Protein AF-A0A2E2BWV3-F1 (afdb_monomer_lite)

Structure (mmCIF, N/CA/C/O backbone):
data_AF-A0A2E2BWV3-F1
#
_entry.id   AF-A0A2E2BWV3-F1
#
loop_
_atom_site.group_PDB
_atom_site.id
_atom_site.type_symbol
_atom_site.label_atom_id
_atom_site.label_alt_id
_atom_site.label_comp_id
_atom_site.label_asym_id
_atom_site.label_entity_id
_atom_site.label_seq_id
_atom_site.pdbx_PDB_ins_code
_atom_site.Cartn_x
_atom_site.Cartn_y
_atom_site.Cartn_z
_atom_site.occupancy
_atom_site.B_iso_or_equiv
_atom_site.auth_seq_id
_atom_site.auth_comp_id
_atom_site.auth_asym_id
_atom_site.auth_atom_id
_atom_site.pdbx_PDB_model_num
ATOM 1 N N . MET A 1 1 ? -13.871 9.091 3.536 1.00 96.94 1 MET A N 1
ATOM 2 C CA . MET A 1 1 ? -12.777 9.324 4.499 1.00 96.94 1 MET A CA 1
ATOM 3 C C . MET A 1 1 ? -11.470 9.064 3.788 1.00 96.94 1 MET A C 1
ATOM 5 O O . MET A 1 1 ? -11.255 7.957 3.310 1.00 96.94 1 MET A O 1
ATOM 9 N N . LEU A 1 2 ? -10.603 10.075 3.776 1.00 98.00 2 LEU A N 1
ATOM 10 C CA . LEU A 1 2 ? -9.283 9.997 3.163 1.00 98.00 2 LEU A CA 1
ATOM 11 C C . LEU A 1 2 ? -8.318 9.188 4.031 1.00 98.00 2 LEU A C 1
ATOM 13 O O . LEU A 1 2 ? -8.129 9.494 5.212 1.00 98.00 2 LEU A O 1
ATOM 17 N N . LEU A 1 3 ? -7.726 8.154 3.440 1.00 97.00 3 LEU A N 1
ATOM 18 C CA . LEU A 1 3 ? -6.781 7.247 4.084 1.00 97.00 3 LEU A CA 1
ATOM 19 C C . LEU A 1 3 ? -5.630 6.912 3.138 1.00 97.00 3 LEU A C 1
ATOM 21 O O . LEU A 1 3 ? -5.766 6.964 1.921 1.00 97.00 3 LEU A O 1
ATOM 25 N N . TYR A 1 4 ? -4.503 6.520 3.713 1.00 95.62 4 TYR A N 1
ATOM 26 C CA . TYR A 1 4 ? -3.316 6.107 2.988 1.00 95.62 4 TYR A CA 1
ATOM 27 C C . TYR A 1 4 ? -3.158 4.590 3.020 1.00 95.62 4 TYR A C 1
ATOM 29 O O . TYR A 1 4 ? -3.357 3.950 4.055 1.00 95.62 4 TYR A O 1
ATOM 37 N N . HIS A 1 5 ? -2.737 4.035 1.892 1.00 94.25 5 HIS A N 1
ATOM 38 C CA . HIS A 1 5 ? -2.226 2.681 1.761 1.00 94.25 5 HIS A CA 1
ATOM 39 C C . HIS A 1 5 ? -0.759 2.736 1.339 1.00 94.25 5 HIS A C 1
ATOM 41 O O . HIS A 1 5 ? -0.386 3.536 0.483 1.00 94.25 5 HIS A O 1
ATOM 47 N N . PHE A 1 6 ? 0.071 1.876 1.917 1.00 91.88 6 PHE A N 1
ATOM 48 C CA . PHE A 1 6 ? 1.484 1.774 1.574 1.00 91.88 6 PHE A CA 1
ATOM 49 C C . PHE A 1 6 ? 1.761 0.442 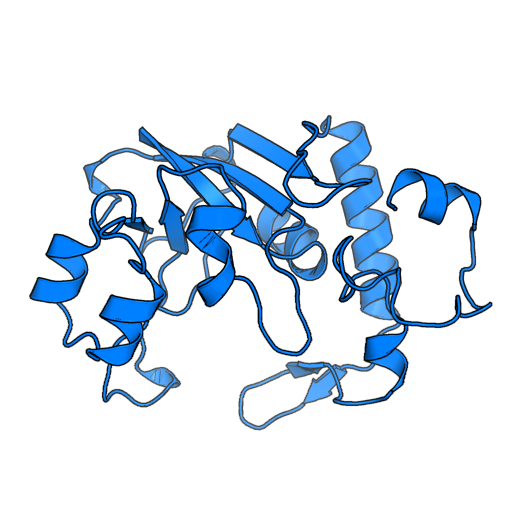0.893 1.00 91.88 6 PHE A C 1
ATOM 51 O O . PHE A 1 6 ? 1.317 -0.605 1.366 1.00 91.88 6 PHE A O 1
ATOM 58 N N . THR A 1 7 ? 2.502 0.488 -0.209 1.00 90.81 7 THR A N 1
ATOM 59 C CA . THR A 1 7 ? 2.810 -0.690 -1.018 1.00 90.81 7 THR A CA 1
ATOM 60 C C . THR A 1 7 ? 4.185 -0.576 -1.681 1.00 90.81 7 THR A C 1
ATOM 62 O O . THR A 1 7 ? 4.845 0.465 -1.639 1.00 90.81 7 THR A O 1
ATOM 65 N N . SER A 1 8 ? 4.653 -1.670 -2.277 1.00 88.75 8 SER A N 1
ATOM 66 C CA . SER A 1 8 ? 5.864 -1.676 -3.099 1.00 88.75 8 SER A CA 1
ATOM 67 C C . SER A 1 8 ? 5.530 -1.335 -4.554 1.00 88.75 8 SER A C 1
ATOM 69 O O . SER A 1 8 ? 4.406 -1.544 -5.019 1.00 88.75 8 SER A O 1
ATOM 71 N N . LEU A 1 9 ? 6.526 -0.851 -5.303 1.00 88.69 9 LEU A N 1
ATOM 72 C CA . LEU A 1 9 ? 6.371 -0.592 -6.741 1.00 88.69 9 LEU A CA 1
ATOM 73 C C . LEU A 1 9 ? 5.958 -1.846 -7.508 1.00 88.69 9 LEU A C 1
ATOM 75 O O . LEU A 1 9 ? 5.151 -1.764 -8.426 1.00 88.69 9 LEU A O 1
ATOM 79 N N . LEU A 1 10 ? 6.447 -3.005 -7.072 1.00 88.12 10 LEU A N 1
ATOM 80 C CA . LEU A 1 10 ? 6.135 -4.312 -7.635 1.00 88.12 10 LEU A CA 1
ATOM 81 C C . LEU A 1 10 ? 4.626 -4.566 -7.787 1.00 88.12 10 LEU A C 1
ATOM 83 O O . LEU A 1 10 ? 4.185 -5.124 -8.794 1.00 88.12 10 LEU A O 1
ATOM 87 N N . HIS A 1 11 ? 3.826 -4.155 -6.802 1.00 90.06 11 HIS A N 1
ATOM 88 C CA . HIS A 1 11 ? 2.381 -4.383 -6.804 1.00 90.06 11 HIS A CA 1
ATOM 89 C C . HIS A 1 11 ? 1.595 -3.297 -7.543 1.00 90.06 11 HIS A C 1
ATOM 91 O O . HIS A 1 11 ? 0.427 -3.518 -7.860 1.00 90.06 11 HIS A O 1
ATOM 97 N N . LEU A 1 12 ? 2.215 -2.154 -7.848 1.00 92.44 12 LEU A N 1
ATOM 98 C CA . LEU A 1 12 ? 1.524 -0.989 -8.393 1.00 92.44 12 LEU A CA 1
ATOM 99 C C . LEU A 1 12 ? 0.744 -1.288 -9.691 1.00 92.44 12 LEU A C 1
ATOM 101 O O . LEU A 1 12 ? -0.434 -0.944 -9.718 1.00 92.44 12 LEU A O 1
ATOM 105 N N . PRO A 1 13 ? 1.288 -1.982 -10.716 1.00 94.12 13 PRO A N 1
ATOM 106 C CA . PRO A 1 13 ? 0.522 -2.262 -11.937 1.00 94.12 13 PRO A CA 1
ATOM 107 C C . PRO A 1 13 ? -0.745 -3.087 -11.693 1.00 94.12 13 PRO A C 1
ATOM 109 O O . PRO A 1 13 ? -1.798 -2.814 -12.264 1.00 94.12 13 PRO A O 1
ATOM 112 N N . GLN A 1 14 ? -0.668 -4.085 -10.809 1.00 93.81 14 GLN A N 1
ATOM 113 C CA . GLN A 1 14 ? -1.831 -4.904 -10.472 1.00 93.81 14 GLN A CA 1
ATOM 114 C C . GLN A 1 14 ? -2.876 -4.082 -9.713 1.00 93.81 14 GLN A C 1
ATOM 116 O O . GLN A 1 14 ? -4.056 -4.151 -10.036 1.00 93.81 14 GLN A O 1
ATOM 121 N N . ILE A 1 15 ? -2.438 -3.267 -8.750 1.00 95.38 15 ILE A N 1
ATOM 122 C CA . ILE A 1 15 ? -3.324 -2.399 -7.966 1.00 95.38 15 ILE A CA 1
ATOM 123 C C . ILE A 1 15 ? -4.057 -1.406 -8.869 1.00 95.38 15 ILE A C 1
ATOM 125 O O . ILE A 1 15 ? -5.256 -1.212 -8.711 1.00 95.38 15 ILE A O 1
ATOM 129 N N . MET A 1 16 ? -3.371 -0.803 -9.839 1.00 96.19 16 MET A N 1
ATOM 130 C CA . MET A 1 16 ? -4.015 0.136 -10.760 1.00 96.19 16 MET A CA 1
ATOM 131 C C . MET A 1 16 ? -5.031 -0.543 -11.688 1.00 96.19 16 MET A C 1
ATOM 133 O O . MET A 1 16 ? -5.983 0.096 -12.127 1.00 96.19 16 MET A O 1
ATOM 137 N N . ARG A 1 17 ? -4.860 -1.839 -11.966 1.00 96.19 17 ARG A N 1
ATOM 138 C CA . ARG A 1 17 ? -5.765 -2.623 -12.816 1.00 96.19 17 ARG A CA 1
ATOM 139 C C . ARG A 1 17 ? -6.978 -3.167 -12.063 1.00 96.19 17 ARG A C 1
ATOM 141 O O . ARG A 1 17 ? -8.076 -3.179 -12.607 1.00 96.19 17 ARG A O 1
ATOM 148 N N . GLU A 1 18 ? -6.769 -3.650 -10.843 1.00 96.62 18 GLU A N 1
ATOM 149 C CA . GLU A 1 18 ? -7.743 -4.461 -10.095 1.00 96.62 18 GLU A CA 1
ATOM 150 C C . GLU A 1 18 ? -8.260 -3.774 -8.822 1.00 96.62 18 GLU A C 1
ATOM 152 O O . GLU A 1 18 ? -9.198 -4.263 -8.194 1.00 96.62 18 GLU A O 1
ATOM 157 N N . GLY A 1 19 ? -7.645 -2.665 -8.414 1.00 96.88 19 GLY A N 1
ATOM 158 C CA . GLY A 1 19 ? -7.829 -2.069 -7.098 1.00 96.88 19 GLY A CA 1
ATOM 159 C C . GLY A 1 19 ? -7.007 -2.765 -6.006 1.00 96.88 19 GLY A C 1
ATOM 160 O O . GLY A 1 19 ? -6.199 -3.668 -6.240 1.00 96.88 19 GLY A O 1
ATOM 161 N N . LEU A 1 20 ? -7.209 -2.335 -4.763 1.00 95.62 20 LEU A N 1
ATOM 162 C CA . LEU A 1 20 ? -6.604 -2.947 -3.581 1.00 95.62 20 LEU A CA 1
ATOM 163 C C . LEU A 1 20 ? -7.534 -4.053 -3.071 1.00 95.62 20 LEU A C 1
ATOM 165 O O . LEU A 1 20 ? -8.629 -3.7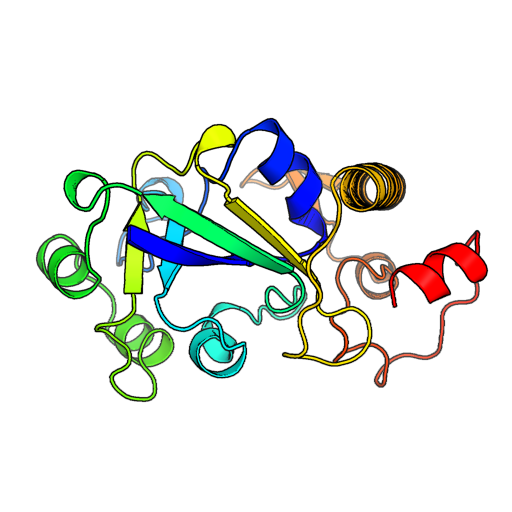60 -2.612 1.00 95.62 20 LEU A O 1
ATOM 169 N N . SER A 1 21 ? -7.127 -5.320 -3.109 1.00 88.88 21 SER A N 1
ATOM 170 C CA . SER A 1 21 ? -8.017 -6.433 -2.712 1.00 88.88 21 SER A CA 1
ATOM 171 C C . SER A 1 21 ? -7.376 -7.467 -1.785 1.00 88.88 21 SER A C 1
ATOM 173 O O . SER A 1 21 ? -8.077 -8.283 -1.189 1.00 88.88 21 SER A O 1
ATOM 175 N N . ARG A 1 22 ? -6.046 -7.448 -1.632 1.00 77.25 22 ARG A N 1
ATOM 176 C CA . ARG A 1 22 ? -5.292 -8.494 -0.925 1.00 77.25 22 ARG A CA 1
ATOM 177 C C . ARG A 1 22 ? -4.340 -7.876 0.084 1.00 77.25 22 ARG A C 1
ATOM 179 O O . ARG A 1 22 ? -3.305 -7.320 -0.273 1.00 77.25 22 ARG A O 1
ATOM 186 N N . GLY A 1 23 ? -4.713 -7.971 1.351 1.00 78.00 23 GLY A N 1
ATOM 187 C CA . GLY A 1 23 ? -3.873 -7.576 2.466 1.00 78.00 23 GLY A CA 1
ATOM 188 C C . GLY A 1 23 ? -4.086 -8.529 3.626 1.00 78.00 23 GLY A C 1
ATOM 189 O O . GLY A 1 23 ? -5.207 -8.938 3.933 1.00 78.00 23 GLY A O 1
ATOM 190 N N . GLU A 1 24 ? -2.988 -8.899 4.269 1.0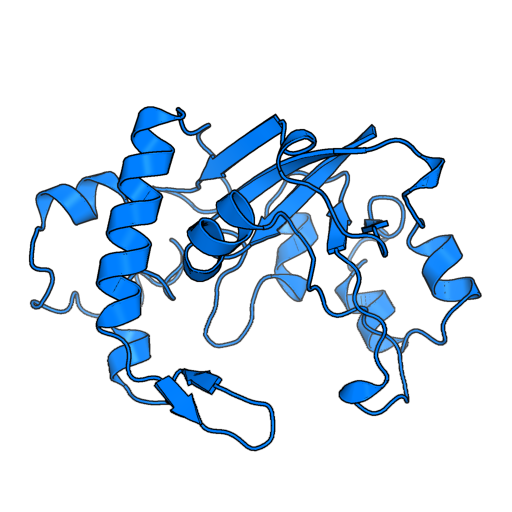0 74.12 24 GLU A N 1
ATOM 191 C CA . GLU A 1 24 ? -3.046 -9.763 5.434 1.00 74.12 24 GLU A CA 1
ATOM 192 C C . GLU A 1 24 ? -3.599 -8.977 6.619 1.00 74.12 24 GLU A C 1
ATOM 194 O O . GLU A 1 24 ? -3.038 -7.952 7.027 1.00 74.12 24 GLU A O 1
ATOM 199 N N . VAL A 1 25 ? -4.693 -9.472 7.201 1.00 79.06 25 VAL A N 1
ATOM 200 C CA . VAL A 1 25 ? -5.134 -9.016 8.516 1.00 79.06 25 VAL A CA 1
ATOM 201 C C . VAL A 1 25 ? -4.388 -9.849 9.554 1.00 79.06 25 VAL A C 1
ATOM 203 O O . VAL A 1 25 ? -4.481 -11.077 9.526 1.00 79.06 25 VAL A O 1
ATOM 206 N N . PRO A 1 26 ? -3.663 -9.234 10.500 1.00 72.06 26 PRO A N 1
ATOM 207 C CA . PRO A 1 26 ? -2.801 -9.955 11.431 1.00 72.06 26 PRO A CA 1
ATOM 208 C C . PRO A 1 26 ? -3.576 -10.636 12.568 1.00 72.06 26 PRO A C 1
ATOM 210 O O . PRO A 1 26 ? -3.398 -10.361 13.761 1.00 72.06 26 PRO A O 1
ATOM 213 N N . ILE A 1 27 ? -4.468 -11.547 12.205 1.00 77.19 27 ILE A N 1
ATOM 214 C CA . ILE A 1 27 ? -5.268 -12.317 13.142 1.00 77.19 27 ILE A CA 1
ATOM 215 C C . ILE A 1 27 ? -4.568 -13.634 13.478 1.00 77.19 27 ILE A C 1
ATOM 217 O O . ILE A 1 27 ? -3.780 -14.173 12.706 1.00 77.19 27 ILE A O 1
ATOM 221 N N . GLY A 1 28 ? -4.825 -14.159 14.670 1.00 72.62 28 GLY A N 1
ATOM 222 C CA . GLY A 1 28 ? -4.418 -15.507 15.045 1.00 72.62 28 GLY A CA 1
ATOM 223 C C . GLY A 1 28 ? -5.569 -16.252 15.713 1.00 72.62 28 GLY A C 1
ATOM 224 O O . GLY A 1 28 ? -6.587 -15.636 16.019 1.00 72.62 28 GLY A O 1
ATOM 225 N N . PRO A 1 29 ? -5.412 -17.558 15.972 1.00 72.56 29 PRO A N 1
ATOM 226 C CA . PRO A 1 29 ? -4.366 -18.468 15.497 1.00 72.56 29 PRO A CA 1
ATOM 227 C C . PRO A 1 29 ? -4.802 -19.242 14.233 1.00 72.56 29 PRO A C 1
ATOM 229 O O . PRO A 1 29 ? -4.618 -20.451 14.149 1.00 72.56 29 PRO A O 1
ATOM 232 N N . TYR A 1 30 ? -5.425 -18.574 13.264 1.00 77.12 30 TYR A N 1
ATOM 233 C CA . TYR A 1 30 ? -5.910 -19.230 12.049 1.00 77.12 30 TYR A CA 1
ATOM 234 C C . TYR A 1 30 ? -4.755 -19.612 11.110 1.00 77.12 30 TYR A C 1
ATOM 236 O O . TYR A 1 30 ? -3.766 -18.883 11.017 1.00 77.12 30 TYR A O 1
ATOM 244 N N . ALA A 1 31 ? -4.878 -20.749 10.415 1.00 76.12 31 ALA A N 1
ATOM 245 C CA . ALA A 1 31 ? -3.972 -21.088 9.314 1.00 76.12 31 ALA A CA 1
ATOM 246 C C . ALA A 1 31 ? -4.122 -20.067 8.174 1.00 76.12 31 ALA A C 1
ATOM 248 O O . ALA A 1 31 ? -5.200 -19.495 8.020 1.00 76.12 31 ALA A O 1
ATOM 249 N N . TYR A 1 32 ? -3.077 -19.880 7.361 1.00 70.56 32 TYR A N 1
ATOM 250 C CA . TYR A 1 32 ? -3.000 -18.816 6.348 1.00 70.56 32 TYR A CA 1
ATOM 251 C C . TYR A 1 32 ? -4.250 -18.707 5.461 1.00 70.56 32 TYR A C 1
ATOM 253 O O . TYR A 1 32 ? -4.862 -17.649 5.370 1.00 70.56 32 TYR A O 1
ATOM 261 N N . ARG A 1 33 ? -4.721 -19.839 4.921 1.00 77.75 33 ARG A N 1
ATOM 262 C CA . ARG A 1 33 ? -5.933 -19.926 4.080 1.00 77.75 33 ARG A CA 1
ATOM 263 C C . ARG A 1 33 ? -7.238 -19.471 4.748 1.00 77.75 33 ARG A C 1
ATOM 265 O O . ARG A 1 33 ? -8.240 -19.290 4.069 1.00 77.75 33 ARG A O 1
ATOM 272 N N . PHE A 1 34 ? -7.253 -19.359 6.073 1.00 80.62 34 PHE A N 1
ATOM 273 C CA . PHE A 1 34 ? -8.408 -18.930 6.860 1.00 80.62 34 PHE A CA 1
ATOM 274 C C . PHE A 1 34 ? -8.253 -17.502 7.391 1.00 80.62 34 PHE A C 1
ATOM 276 O O . PHE A 1 34 ? -9.138 -17.026 8.101 1.00 80.62 34 PHE A O 1
ATOM 283 N N . ILE A 1 35 ? -7.141 -16.824 7.089 1.00 82.38 35 ILE A N 1
ATOM 284 C CA . ILE A 1 35 ? -6.944 -15.419 7.432 1.00 82.38 35 ILE A CA 1
ATOM 285 C C . ILE A 1 35 ? -7.811 -14.581 6.475 1.00 82.38 35 ILE A C 1
ATOM 287 O O . ILE A 1 35 ? -7.580 -14.613 5.264 1.00 82.38 35 ILE A O 1
ATOM 291 N N . PRO A 1 36 ? -8.805 -13.829 6.987 1.00 86.38 36 PRO A N 1
ATOM 292 C CA . PRO A 1 36 ? -9.541 -12.850 6.212 1.00 86.38 36 PRO A CA 1
ATOM 293 C C . PRO A 1 36 ? -8.575 -11.889 5.537 1.00 86.38 36 PRO A C 1
ATOM 295 O O . PRO A 1 36 ? -7.625 -11.410 6.160 1.00 86.38 36 PRO A O 1
ATOM 298 N N . GLN A 1 37 ? -8.860 -11.590 4.281 1.00 88.56 37 GLN A N 1
ATOM 299 C CA . GLN A 1 37 ? -8.137 -10.587 3.524 1.00 88.56 37 GLN A CA 1
ATOM 300 C C . GLN A 1 37 ? -8.814 -9.235 3.748 1.00 88.56 37 GLN A C 1
ATOM 302 O O . GLN A 1 37 ? -10.041 -9.142 3.723 1.00 88.56 37 GLN A O 1
ATOM 307 N N . ALA A 1 38 ? -8.026 -8.200 4.011 1.00 92.62 38 ALA A N 1
ATOM 308 C CA . ALA A 1 38 ? -8.505 -6.826 4.027 1.00 92.62 38 ALA A CA 1
ATOM 309 C C . ALA A 1 38 ? -7.373 -5.873 3.668 1.00 92.62 38 ALA A C 1
ATOM 311 O O . ALA A 1 38 ? -6.206 -6.105 3.988 1.00 92.62 38 ALA A O 1
ATOM 312 N N . VAL A 1 39 ? -7.727 -4.754 3.053 1.00 93.56 39 VAL A N 1
ATOM 313 C CA . VAL A 1 39 ? -6.769 -3.690 2.774 1.00 93.56 39 VAL A CA 1
ATOM 314 C C . VAL A 1 39 ? -6.495 -2.928 4.062 1.00 93.56 39 VAL A C 1
ATOM 316 O O . VAL A 1 39 ? -7.413 -2.400 4.691 1.00 93.56 39 VAL A O 1
ATOM 319 N N . ASN A 1 40 ? -5.220 -2.861 4.437 1.00 92.00 40 ASN A N 1
ATOM 320 C CA . ASN A 1 40 ? -4.755 -2.085 5.580 1.00 92.00 40 ASN A CA 1
ATOM 321 C C . ASN A 1 40 ? -4.590 -0.620 5.171 1.00 92.00 40 ASN A C 1
ATOM 323 O O . ASN A 1 40 ? -3.848 -0.314 4.235 1.00 92.00 40 ASN A O 1
ATOM 327 N N . LEU A 1 41 ? -5.277 0.268 5.882 1.00 93.44 41 LEU A N 1
ATOM 328 C CA . LEU A 1 41 ? -5.327 1.698 5.614 1.00 93.44 41 LEU A CA 1
ATOM 329 C C . LEU A 1 41 ? -4.981 2.484 6.879 1.00 93.44 41 LEU A C 1
ATOM 331 O O . LEU A 1 41 ? -5.287 2.054 7.995 1.00 93.44 41 LEU A O 1
ATOM 335 N N . THR A 1 42 ? -4.387 3.662 6.718 1.00 93.12 42 THR A N 1
ATOM 336 C CA . THR A 1 42 ? -4.006 4.521 7.841 1.00 93.12 42 THR A CA 1
ATOM 337 C C . THR A 1 42 ? -4.335 5.991 7.597 1.00 93.12 42 THR A C 1
ATOM 339 O O . THR A 1 42 ? -4.296 6.477 6.473 1.00 93.12 42 THR A O 1
ATOM 342 N N . LYS A 1 43 ? -4.641 6.736 8.661 1.00 93.88 43 LYS A N 1
ATOM 343 C CA . LYS A 1 43 ? -4.710 8.207 8.628 1.00 93.88 43 LYS A CA 1
ATOM 344 C C . LYS A 1 43 ? -3.329 8.862 8.597 1.00 93.88 43 LYS A C 1
ATOM 346 O O . LYS A 1 43 ? -3.219 10.022 8.214 1.00 93.88 43 LYS A O 1
ATOM 351 N N . ASP A 1 44 ? -2.292 8.142 9.022 1.00 91.31 44 ASP A N 1
ATOM 352 C CA . ASP A 1 44 ? -0.925 8.651 9.034 1.00 91.31 44 ASP A CA 1
ATOM 353 C C . ASP A 1 44 ? -0.254 8.421 7.675 1.00 91.31 44 ASP A C 1
ATOM 355 O O . ASP A 1 44 ? 0.157 7.310 7.342 1.00 91.31 44 ASP A O 1
ATOM 359 N N . GLY A 1 45 ? -0.126 9.496 6.898 1.00 90.38 45 GLY A N 1
ATOM 360 C CA . GLY A 1 45 ? 0.567 9.476 5.613 1.00 90.38 45 GLY A CA 1
ATOM 361 C C . GLY A 1 45 ? 2.092 9.389 5.724 1.00 90.38 45 GLY A C 1
ATOM 362 O O . GLY A 1 45 ? 2.769 9.360 4.699 1.00 90.38 45 GLY A O 1
ATOM 363 N N . THR A 1 46 ? 2.689 9.362 6.914 1.00 88.31 46 THR A N 1
ATOM 364 C CA . THR A 1 46 ? 4.147 9.282 7.053 1.00 88.31 46 THR A CA 1
ATOM 365 C C . THR A 1 46 ? 4.659 7.842 6.958 1.00 88.31 46 THR A C 1
ATOM 367 O O . THR A 1 46 ? 4.054 6.892 7.455 1.00 88.31 46 THR A O 1
ATOM 370 N N . ALA A 1 47 ? 5.841 7.661 6.358 1.00 80.06 47 ALA A N 1
ATOM 371 C CA . ALA A 1 47 ? 6.500 6.350 6.300 1.00 80.06 47 ALA A CA 1
ATOM 372 C C . ALA A 1 47 ? 6.837 5.800 7.702 1.00 80.06 47 ALA A C 1
ATOM 374 O O . ALA A 1 47 ? 6.896 4.588 7.904 1.00 80.06 47 ALA A O 1
ATOM 375 N N . ARG A 1 48 ? 7.061 6.698 8.674 1.00 77.69 48 ARG A N 1
ATOM 376 C CA . ARG A 1 48 ? 7.505 6.361 10.030 1.00 77.69 48 ARG A CA 1
ATOM 377 C C . ARG A 1 48 ? 6.444 5.595 10.818 1.00 77.69 48 ARG A C 1
ATOM 379 O O . ARG A 1 48 ? 6.800 4.606 11.446 1.00 77.69 48 ARG A O 1
ATOM 386 N N . GLY A 1 49 ? 5.175 6.000 10.749 1.00 70.44 49 GLY A N 1
ATOM 387 C CA . GLY A 1 49 ? 4.076 5.293 11.427 1.00 70.44 49 GLY A CA 1
ATOM 388 C C . GLY A 1 49 ? 3.819 3.881 10.884 1.00 70.44 49 GLY A C 1
ATOM 389 O O . GLY A 1 49 ? 3.117 3.080 11.495 1.00 70.44 49 GLY A O 1
ATOM 390 N N . ASN A 1 50 ? 4.424 3.539 9.741 1.00 72.12 50 ASN A N 1
ATOM 391 C CA . ASN A 1 50 ? 4.162 2.294 9.030 1.00 72.12 50 ASN A CA 1
ATOM 392 C C . ASN A 1 50 ? 5.405 1.393 8.879 1.00 72.12 50 ASN A C 1
ATOM 394 O O . ASN A 1 50 ? 5.305 0.308 8.306 1.00 72.12 50 ASN A O 1
ATOM 398 N N . SER A 1 51 ? 6.578 1.794 9.385 1.00 67.75 51 SER A N 1
ATOM 399 C CA . SER A 1 51 ? 7.852 1.121 9.081 1.00 67.75 51 SER A CA 1
ATOM 400 C C . SER A 1 51 ? 7.930 -0.332 9.549 1.00 67.75 51 SER A C 1
ATOM 402 O O . SER A 1 51 ? 8.541 -1.150 8.868 1.00 67.75 51 SER A O 1
ATOM 404 N N . ASP A 1 52 ? 7.304 -0.667 10.678 1.00 67.81 52 ASP A N 1
ATOM 405 C CA . ASP A 1 52 ? 7.383 -2.011 11.272 1.00 67.81 52 ASP A CA 1
ATOM 406 C C . ASP A 1 52 ? 6.497 -3.035 10.550 1.00 67.81 52 ASP A C 1
ATOM 408 O O . ASP A 1 52 ? 6.723 -4.242 10.649 1.00 67.81 52 ASP A O 1
ATOM 412 N N . TRP A 1 53 ? 5.479 -2.554 9.832 1.00 68.50 53 TRP A N 1
ATOM 413 C CA . TRP A 1 53 ? 4.582 -3.368 9.010 1.00 68.50 53 TRP A CA 1
ATOM 414 C C . TRP A 1 53 ? 5.023 -3.399 7.540 1.00 68.50 53 TRP A C 1
ATOM 416 O O . TRP A 1 53 ? 4.854 -4.403 6.848 1.00 68.50 53 TRP A O 1
ATOM 426 N N . ASN A 1 54 ? 5.611 -2.301 7.064 1.00 67.44 54 ASN A N 1
ATOM 427 C CA . ASN A 1 54 ? 5.962 -2.116 5.659 1.00 67.44 54 ASN A CA 1
ATOM 428 C C . ASN A 1 54 ? 7.322 -2.693 5.266 1.00 67.44 54 ASN A C 1
ATOM 430 O O . ASN A 1 54 ? 7.590 -2.819 4.073 1.00 67.44 54 ASN A O 1
ATOM 434 N N . LYS A 1 55 ? 8.172 -3.039 6.237 1.00 64.56 55 LYS A N 1
ATOM 435 C CA . LYS A 1 55 ? 9.477 -3.654 5.986 1.00 64.56 55 LYS A CA 1
ATOM 436 C C . LYS A 1 55 ? 9.374 -5.163 6.156 1.00 64.56 55 LYS A C 1
ATOM 438 O O . LYS A 1 55 ? 9.307 -5.669 7.275 1.00 64.56 55 LYS A O 1
ATOM 443 N N . SER A 1 56 ? 9.363 -5.877 5.037 1.00 65.81 56 SER A N 1
ATOM 444 C CA . SER A 1 56 ? 9.735 -7.295 5.028 1.00 65.81 56 SER A CA 1
ATOM 445 C C . SER A 1 56 ? 11.208 -7.418 4.636 1.00 65.81 56 SER A C 1
ATOM 447 O O . SER A 1 56 ? 11.771 -6.462 4.104 1.00 65.81 56 SER A O 1
ATOM 449 N N . ASN A 1 57 ? 11.826 -8.576 4.876 1.00 59.69 57 ASN A N 1
ATOM 450 C CA . ASN A 1 57 ? 13.257 -8.795 4.617 1.00 59.69 57 ASN A CA 1
ATOM 451 C C . ASN A 1 57 ? 13.688 -8.484 3.169 1.00 59.69 57 ASN A C 1
ATOM 453 O O . ASN A 1 57 ? 14.866 -8.231 2.951 1.00 59.69 57 ASN A O 1
ATOM 457 N N . TYR A 1 58 ? 12.750 -8.468 2.213 1.00 66.38 58 TYR A N 1
ATOM 458 C CA . TYR A 1 58 ? 13.044 -8.327 0.781 1.00 66.38 58 TYR A CA 1
ATOM 459 C C . TYR A 1 58 ? 12.150 -7.317 0.048 1.00 66.38 58 TYR A C 1
ATOM 461 O O . TYR A 1 58 ? 12.276 -7.153 -1.157 1.00 66.38 58 TYR A O 1
ATOM 469 N N . LEU A 1 59 ? 11.212 -6.660 0.740 1.00 73.75 59 LEU A N 1
ATOM 470 C CA . LEU A 1 59 ? 10.304 -5.686 0.125 1.00 73.75 59 LEU A CA 1
ATOM 471 C C . LEU A 1 59 ? 10.135 -4.478 1.034 1.00 73.75 59 LEU A C 1
ATOM 473 O O . LEU A 1 59 ? 9.617 -4.604 2.152 1.00 73.75 59 LEU A O 1
ATOM 477 N N . ASP A 1 60 ? 10.503 -3.313 0.507 1.00 75.06 60 ASP A N 1
ATOM 478 C CA . ASP A 1 60 ? 10.178 -2.023 1.097 1.00 75.06 60 ASP A CA 1
ATOM 479 C C . ASP A 1 60 ? 8.834 -1.505 0.561 1.00 75.06 60 ASP A C 1
ATOM 481 O O . ASP A 1 60 ? 8.724 -0.995 -0.557 1.00 75.06 60 ASP A O 1
ATOM 485 N N . LYS A 1 61 ? 7.789 -1.606 1.387 1.00 83.62 61 LYS A N 1
ATOM 486 C CA . LYS A 1 61 ? 6.456 -1.076 1.064 1.00 83.62 61 LYS A CA 1
ATOM 487 C C . LYS A 1 61 ? 6.326 0.427 1.338 1.00 83.62 61 LYS A C 1
ATOM 489 O O . LYS A 1 61 ? 5.234 0.968 1.238 1.00 83.62 61 LYS A O 1
ATOM 494 N N . THR A 1 62 ? 7.397 1.120 1.729 1.00 84.69 62 THR A N 1
ATOM 495 C CA . THR A 1 62 ? 7.365 2.573 1.975 1.00 84.69 62 THR A CA 1
ATOM 496 C C . THR A 1 62 ? 7.622 3.405 0.719 1.00 84.69 62 THR A C 1
ATOM 498 O O . THR A 1 62 ? 7.580 4.629 0.783 1.00 84.69 62 THR A O 1
ATOM 501 N N . ARG A 1 63 ? 7.868 2.780 -0.440 1.00 85.75 63 ARG A N 1
ATOM 502 C CA . ARG A 1 63 ? 8.176 3.513 -1.677 1.00 85.75 63 ARG A CA 1
ATOM 503 C C . ARG A 1 63 ? 6.943 4.102 -2.352 1.00 85.75 63 ARG A C 1
ATOM 505 O O . ARG A 1 63 ? 7.044 5.177 -2.936 1.00 85.75 63 ARG A O 1
ATOM 512 N N . VAL A 1 64 ? 5.799 3.428 -2.261 1.00 91.94 64 VAL A N 1
ATOM 513 C CA . VAL A 1 64 ? 4.540 3.888 -2.854 1.00 91.94 64 VAL A CA 1
ATOM 514 C C . VAL A 1 64 ? 3.533 4.164 -1.750 1.00 91.94 64 VAL A C 1
ATOM 516 O O . VAL A 1 64 ? 3.278 3.310 -0.898 1.00 91.94 64 VAL A O 1
ATOM 519 N N . ARG A 1 65 ? 2.933 5.350 -1.799 1.00 94.56 65 ARG A N 1
ATOM 520 C CA . ARG A 1 65 ? 1.807 5.755 -0.965 1.00 94.56 65 ARG A CA 1
ATOM 521 C C . ARG A 1 65 ? 0.618 6.047 -1.870 1.00 94.56 65 ARG A C 1
ATOM 523 O O . ARG A 1 65 ? 0.724 6.821 -2.813 1.00 94.56 65 ARG A O 1
ATOM 530 N N . ILE A 1 66 ? -0.511 5.421 -1.582 1.00 96.88 66 ILE A N 1
ATOM 531 C CA . ILE A 1 66 ? -1.757 5.583 -2.328 1.00 96.88 66 ILE A CA 1
ATOM 532 C C . ILE A 1 66 ? -2.757 6.269 -1.406 1.00 96.88 66 ILE A C 1
ATOM 534 O O . ILE A 1 66 ? -2.993 5.791 -0.296 1.00 96.88 66 ILE A O 1
ATOM 538 N N . LEU A 1 67 ? -3.329 7.384 -1.850 1.00 98.19 67 LEU A N 1
ATOM 539 C CA . LEU A 1 67 ? -4.433 8.050 -1.168 1.00 98.19 67 LEU A CA 1
ATOM 540 C C . LEU A 1 67 ? -5.747 7.486 -1.702 1.00 98.19 67 LEU A C 1
ATOM 542 O O . LEU A 1 67 ? -5.984 7.499 -2.909 1.00 98.19 67 LEU A O 1
ATOM 546 N N . VAL A 1 68 ? -6.606 7.033 -0.800 1.00 98.31 68 VAL A N 1
ATOM 547 C CA . VAL A 1 68 ? -7.933 6.507 -1.121 1.00 98.31 68 VAL A CA 1
ATOM 548 C C . VAL A 1 68 ? -8.992 7.309 -0.382 1.00 98.31 68 VAL A C 1
ATOM 550 O O . VAL A 1 68 ? -8.748 7.770 0.737 1.00 98.31 68 VAL A O 1
ATOM 553 N N . ASP A 1 69 ? -10.165 7.463 -0.985 1.00 98.25 69 ASP A N 1
ATOM 554 C CA . ASP A 1 69 ? -11.348 7.983 -0.302 1.00 98.25 69 ASP A CA 1
ATOM 555 C C . ASP A 1 69 ? -12.368 6.862 -0.164 1.00 98.25 69 ASP A C 1
ATOM 557 O O . ASP A 1 69 ? -12.720 6.238 -1.150 1.00 98.25 69 ASP A O 1
ATOM 561 N N . LEU A 1 70 ? -12.807 6.555 1.056 1.00 97.75 70 LEU A N 1
ATOM 562 C CA . LEU A 1 70 ? -13.807 5.511 1.290 1.00 97.75 70 LEU A CA 1
ATOM 563 C C . LEU A 1 70 ? -14.870 5.948 2.297 1.00 97.75 70 LEU A C 1
ATOM 565 O O . LEU A 1 70 ? -14.518 6.523 3.335 1.00 97.75 70 LEU A O 1
ATOM 569 N N . PRO A 1 71 ? -16.159 5.650 2.067 1.00 97.69 71 PRO A N 1
ATOM 570 C CA . PRO A 1 71 ? -17.197 5.871 3.069 1.00 97.69 71 PRO A CA 1
ATOM 571 C C . PRO A 1 71 ? -16.907 5.111 4.375 1.00 97.69 71 PRO A C 1
ATOM 573 O O . PRO A 1 71 ? -16.284 4.047 4.379 1.00 97.69 71 PRO A O 1
ATOM 576 N N . ASN A 1 72 ? -17.343 5.663 5.512 1.00 97.06 72 ASN A N 1
ATOM 577 C CA . ASN A 1 72 ? -17.012 5.117 6.837 1.00 97.06 72 ASN A CA 1
ATOM 578 C C . ASN A 1 72 ? -17.597 3.715 7.064 1.00 97.06 72 ASN A C 1
ATOM 580 O O . ASN A 1 72 ? -17.030 2.925 7.813 1.00 97.06 72 ASN A O 1
ATOM 584 N N . GLU A 1 73 ? -18.723 3.411 6.432 1.00 97.19 73 GLU A N 1
ATOM 585 C CA . GLU A 1 73 ? -19.427 2.134 6.486 1.00 97.19 73 GLU A CA 1
ATOM 586 C C . GLU A 1 73 ? -18.639 0.974 5.858 1.00 97.19 73 GLU A C 1
ATOM 588 O O . GLU A 1 73 ? -18.795 -0.163 6.300 1.00 97.19 73 GLU A O 1
ATOM 593 N N . HIS A 1 74 ? -17.734 1.256 4.914 1.00 96.56 74 HIS A N 1
ATOM 594 C CA . HIS A 1 74 ? -16.842 0.257 4.308 1.00 96.56 74 HIS A CA 1
ATOM 595 C C . HIS A 1 74 ? -15.571 0.009 5.130 1.00 96.56 74 HIS A C 1
ATOM 597 O O . HIS A 1 74 ? -14.723 -0.808 4.766 1.00 96.56 74 HIS A O 1
ATOM 603 N N . LEU A 1 75 ? -15.411 0.722 6.247 1.00 97.12 75 LEU A N 1
ATOM 604 C CA . LEU A 1 75 ? -14.186 0.735 7.024 1.00 97.12 75 LEU A CA 1
ATOM 605 C C . LEU A 1 75 ? -14.411 0.148 8.411 1.00 97.12 75 LEU A C 1
ATOM 607 O O . LEU A 1 75 ? -15.234 0.601 9.205 1.00 97.12 75 LEU A O 1
ATOM 611 N N . MET A 1 76 ? -13.583 -0.830 8.757 1.00 96.12 76 MET A N 1
ATOM 612 C CA . MET A 1 76 ? -13.486 -1.337 10.116 1.00 96.12 76 MET A CA 1
ATOM 613 C C . MET A 1 76 ? -12.287 -0.696 10.802 1.00 96.12 76 MET A C 1
ATOM 615 O O . MET A 1 76 ? -11.149 -0.919 10.405 1.00 96.12 76 MET A O 1
ATOM 619 N N . SER A 1 77 ? -12.505 0.077 11.862 1.00 94.62 77 SER A N 1
ATOM 620 C CA . SER A 1 77 ? -11.391 0.586 12.670 1.00 94.62 77 SER A CA 1
ATOM 621 C C . SER A 1 77 ? -10.616 -0.563 13.318 1.00 94.62 77 SER A C 1
ATOM 623 O O . SER A 1 77 ? -11.176 -1.612 13.647 1.00 94.62 77 SER A O 1
ATOM 625 N N . PHE A 1 78 ? -9.340 -0.348 13.622 1.00 91.19 78 PHE A N 1
ATOM 626 C CA . PHE A 1 78 ? -8.535 -1.339 14.335 1.00 91.19 78 PHE A CA 1
ATOM 627 C C . PHE A 1 78 ? -9.134 -1.768 15.683 1.00 91.19 78 PHE A C 1
ATOM 629 O O . PHE A 1 78 ? -9.037 -2.934 16.066 1.00 91.19 78 PHE A O 1
ATOM 636 N N . ARG A 1 79 ? -9.815 -0.860 16.397 1.00 91.06 79 ARG A N 1
ATOM 637 C CA . ARG A 1 79 ? -10.544 -1.203 17.629 1.00 91.06 79 ARG A CA 1
ATOM 638 C C . ARG A 1 79 ? -11.667 -2.208 17.358 1.00 91.06 79 ARG A C 1
ATOM 640 O O . ARG A 1 79 ? -11.809 -3.163 18.118 1.00 91.06 79 ARG A O 1
ATOM 647 N N . GLN A 1 80 ? -12.458 -1.996 16.305 1.00 93.50 80 GLN A N 1
ATOM 648 C CA . GLN A 1 80 ? -13.518 -2.926 15.904 1.00 93.50 80 GLN A CA 1
ATOM 649 C C . GLN A 1 80 ? -12.927 -4.258 15.433 1.00 93.50 80 GLN A C 1
ATOM 651 O O . GLN A 1 80 ? -13.380 -5.307 15.885 1.00 93.50 80 GLN A O 1
ATOM 656 N N . MET A 1 81 ? -11.866 -4.215 14.622 1.00 91.88 81 MET A N 1
ATOM 657 C CA . MET A 1 81 ? -11.149 -5.395 14.135 1.00 91.88 81 MET A CA 1
ATOM 658 C C . MET A 1 81 ? -10.640 -6.250 15.303 1.00 91.88 81 MET A C 1
ATOM 660 O O . MET A 1 81 ? -10.946 -7.434 15.371 1.00 91.88 81 MET A O 1
ATOM 664 N N . ARG A 1 82 ? -9.997 -5.644 16.309 1.00 88.81 82 ARG A N 1
ATOM 665 C CA . ARG A 1 82 ? -9.554 -6.341 17.533 1.00 88.81 82 ARG A CA 1
ATOM 666 C C . ARG A 1 82 ? -10.673 -6.943 18.374 1.00 88.81 82 ARG A C 1
ATOM 668 O O . ARG A 1 82 ? -10.423 -7.876 19.128 1.00 88.81 82 ARG A O 1
ATOM 675 N N . LYS A 1 83 ? -11.871 -6.359 18.337 1.00 89.81 83 LYS A N 1
ATOM 676 C CA . LYS A 1 83 ? -13.032 -6.903 19.049 1.00 89.81 83 LYS A CA 1
ATOM 677 C C . LYS A 1 83 ? -13.628 -8.084 18.281 1.00 89.81 83 LYS A C 1
ATOM 679 O O . LYS A 1 83 ? -14.058 -9.047 18.904 1.00 89.81 83 LYS A O 1
ATOM 684 N N . LYS A 1 84 ? -13.659 -7.993 16.948 1.00 91.50 84 LYS A N 1
ATOM 685 C CA . LYS A 1 84 ? -14.199 -9.025 16.055 1.00 91.50 84 LYS A CA 1
ATOM 686 C C . LYS A 1 84 ? -13.262 -10.229 15.929 1.00 91.50 84 LYS A C 1
ATOM 688 O O . LYS A 1 84 ? -13.733 -11.358 15.885 1.00 91.50 84 LYS A O 1
ATOM 693 N N . PHE A 1 85 ? -11.953 -9.994 15.894 1.00 88.31 85 PHE A N 1
ATOM 694 C CA . PHE A 1 85 ? -10.934 -11.013 15.666 1.00 88.31 85 PHE A CA 1
ATOM 695 C C . PHE A 1 85 ? -9.939 -11.090 16.826 1.00 88.31 85 PHE A C 1
ATOM 697 O O . PHE A 1 85 ? -9.548 -10.076 17.404 1.00 88.31 85 PHE A O 1
ATOM 704 N N . GLN A 1 86 ? -9.459 -12.296 17.134 1.00 84.12 86 GLN A N 1
ATOM 705 C CA . GLN A 1 86 ? -8.418 -12.517 18.142 1.00 84.12 86 GLN A CA 1
ATOM 706 C C . GLN A 1 86 ? -7.029 -12.117 17.606 1.00 84.12 86 GLN A C 1
ATOM 708 O O . GLN A 1 86 ? -6.203 -12.941 17.218 1.00 84.12 86 GLN A O 1
ATOM 713 N N . VAL A 1 87 ? -6.756 -10.813 17.563 1.00 83.75 87 VAL A N 1
ATOM 714 C CA . VAL A 1 87 ? -5.460 -10.273 17.118 1.00 83.75 87 VAL A CA 1
ATOM 715 C C . VAL A 1 87 ? -4.373 -10.614 18.138 1.00 83.75 87 VAL A C 1
ATOM 717 O O . VAL A 1 87 ? -4.491 -10.278 19.321 1.00 83.75 87 VAL A O 1
ATOM 720 N N . LYS A 1 88 ? -3.277 -11.242 17.689 1.00 81.62 88 LYS A N 1
ATOM 721 C CA . LYS A 1 88 ? -2.145 -11.586 18.568 1.00 81.62 88 LYS A CA 1
ATOM 722 C C . LYS A 1 88 ? -1.551 -10.322 19.198 1.00 81.62 88 LYS A C 1
ATOM 724 O O . LYS A 1 88 ? -1.372 -9.300 18.539 1.00 81.62 88 LYS A O 1
ATOM 729 N N . ARG A 1 89 ? -1.156 -10.401 20.474 1.00 84.38 89 ARG A N 1
ATOM 730 C CA . ARG A 1 89 ? -0.578 -9.260 21.214 1.00 84.38 89 ARG A CA 1
ATOM 731 C C . ARG A 1 89 ? 0.677 -8.682 20.545 1.00 84.38 89 ARG A C 1
ATOM 733 O O . ARG A 1 89 ? 0.887 -7.476 20.614 1.00 84.38 89 ARG A O 1
ATOM 740 N N . SER A 1 90 ? 1.488 -9.518 19.894 1.00 82.56 90 SER A N 1
ATOM 741 C CA . SER A 1 90 ? 2.655 -9.080 19.115 1.00 82.56 90 SER A CA 1
ATOM 742 C C . SER A 1 90 ? 2.260 -8.165 17.955 1.00 82.56 90 SER A C 1
ATOM 744 O O . SER A 1 90 ? 2.868 -7.115 17.777 1.00 82.56 90 SER A O 1
ATOM 746 N N . TRP A 1 91 ? 1.197 -8.507 17.228 1.00 78.06 91 TRP A N 1
ATOM 747 C CA . TRP A 1 91 ? 0.677 -7.695 16.131 1.00 78.06 91 TRP A CA 1
ATOM 748 C C . TRP A 1 91 ? 0.059 -6.384 16.597 1.00 78.06 91 TRP A C 1
ATOM 750 O O . TRP A 1 91 ? 0.281 -5.349 15.978 1.00 78.06 91 TRP A O 1
ATOM 760 N N . VAL A 1 92 ? -0.630 -6.398 17.741 1.00 82.44 92 VAL A N 1
ATOM 761 C CA . VAL A 1 92 ? -1.127 -5.161 18.361 1.00 82.44 92 VAL A CA 1
ATOM 762 C C . VAL A 1 92 ? 0.014 -4.188 18.665 1.00 82.44 92 VAL A C 1
ATOM 764 O O . VAL A 1 92 ? -0.158 -2.989 18.482 1.00 82.44 92 VAL A O 1
ATOM 767 N N . ARG A 1 93 ? 1.176 -4.688 19.108 1.00 81.75 93 ARG A N 1
ATOM 768 C CA . ARG A 1 93 ? 2.360 -3.851 19.358 1.00 81.75 93 ARG A CA 1
ATOM 769 C C . ARG A 1 93 ? 2.979 -3.330 18.058 1.00 81.75 93 ARG A C 1
ATOM 771 O O . ARG A 1 93 ? 3.284 -2.149 17.995 1.00 81.75 93 ARG A O 1
ATOM 778 N N . LYS A 1 94 ? 3.115 -4.181 17.033 1.00 76.25 94 LYS A N 1
ATOM 779 C CA . LYS A 1 94 ? 3.730 -3.817 15.741 1.00 76.25 94 LYS A CA 1
ATOM 780 C C . LYS A 1 94 ? 2.928 -2.798 14.935 1.00 76.25 94 LYS A C 1
ATOM 782 O O . LYS A 1 94 ? 3.516 -1.939 14.302 1.00 76.25 94 LYS A O 1
ATOM 787 N N . MET A 1 95 ? 1.599 -2.886 14.946 1.00 70.44 95 MET A N 1
ATOM 788 C CA . MET A 1 95 ? 0.766 -1.922 14.215 1.00 70.44 95 MET A CA 1
ATOM 789 C C . MET A 1 95 ? 0.508 -0.636 14.999 1.00 70.44 95 MET A C 1
ATOM 791 O O . MET A 1 95 ? -0.052 0.309 14.468 1.00 70.44 95 MET A O 1
ATOM 795 N N . ALA A 1 96 ? 0.854 -0.580 16.282 1.00 70.62 96 ALA A N 1
ATOM 796 C CA . ALA A 1 96 ? 0.644 0.621 17.079 1.00 70.62 96 ALA A CA 1
ATOM 797 C C . ALA A 1 96 ? 1.818 0.874 18.035 1.00 70.62 96 ALA A C 1
ATOM 799 O O . ALA A 1 96 ? 1.579 0.979 19.245 1.00 70.62 96 ALA A O 1
ATOM 800 N N . PRO A 1 97 ? 3.062 0.997 17.525 1.00 62.81 97 PRO A N 1
ATOM 801 C CA . PRO A 1 97 ? 4.243 1.151 18.372 1.00 62.81 97 PRO A CA 1
ATOM 802 C C . PRO A 1 97 ? 4.150 2.386 19.288 1.00 62.81 97 PRO A C 1
ATOM 804 O O . PRO A 1 97 ? 4.672 2.350 20.396 1.00 62.81 97 PRO A O 1
ATOM 807 N N . ASN A 1 98 ? 3.368 3.411 18.912 1.00 65.88 98 ASN A N 1
ATOM 808 C CA . ASN A 1 98 ? 3.133 4.629 19.705 1.00 65.88 98 ASN A CA 1
ATOM 809 C C . ASN A 1 98 ? 1.647 4.905 19.992 1.00 65.88 98 ASN A C 1
ATOM 811 O O . ASN A 1 98 ? 1.199 6.047 19.970 1.00 65.88 98 ASN A O 1
ATOM 815 N N . GLN A 1 99 ? 0.839 3.865 20.221 1.00 67.50 99 GLN A N 1
ATOM 816 C CA . GLN A 1 99 ? -0.621 4.003 20.361 1.00 67.50 99 GLN A CA 1
ATOM 817 C C . GLN A 1 99 ? -1.325 4.565 19.110 1.00 67.50 99 GLN A C 1
ATOM 819 O O . GLN A 1 99 ? -2.471 5.001 19.192 1.00 67.50 99 GLN A O 1
ATOM 824 N N . GLU A 1 100 ? -0.721 4.441 17.932 1.00 76.19 100 GLU A N 1
ATOM 825 C CA . GLU A 1 100 ? -1.299 4.861 16.642 1.00 76.19 100 GLU A CA 1
ATOM 826 C C . GLU A 1 100 ? -2.495 4.006 16.192 1.00 76.19 100 GLU A C 1
ATOM 828 O O . GLU A 1 100 ? -3.061 4.204 15.126 1.00 76.19 100 GLU A O 1
ATOM 833 N N . HIS A 1 101 ? -2.963 3.097 17.044 1.00 80.44 101 HIS A N 1
ATOM 834 C CA . HIS A 1 101 ? -4.118 2.225 16.854 1.00 80.44 101 HIS A CA 1
ATOM 835 C C . HIS A 1 101 ? -5.413 2.939 16.411 1.00 80.44 101 HIS A C 1
ATOM 837 O O . HIS A 1 101 ? -6.334 2.283 15.936 1.00 80.44 101 HIS A O 1
ATOM 843 N N . ARG A 1 102 ? -5.518 4.263 16.583 1.00 88.00 102 ARG A N 1
ATOM 844 C CA . ARG A 1 102 ? -6.661 5.086 16.137 1.00 88.00 102 ARG A CA 1
ATOM 845 C C . ARG A 1 102 ? -6.578 5.510 14.667 1.00 88.00 102 ARG A C 1
ATOM 847 O O . ARG A 1 102 ? -7.586 5.931 14.095 1.00 88.00 102 ARG A O 1
ATOM 854 N N . ASN A 1 103 ? -5.392 5.400 14.077 1.00 90.94 103 ASN A N 1
ATOM 855 C CA . ASN A 1 103 ? -5.130 5.761 12.693 1.00 90.94 103 ASN A CA 1
ATOM 856 C C . ASN A 1 103 ? -5.443 4.613 11.737 1.00 90.94 103 ASN A C 1
ATOM 858 O O . ASN A 1 103 ? -5.652 4.884 10.566 1.00 90.94 103 ASN A O 1
ATOM 862 N N . TRP A 1 104 ? -5.534 3.375 12.229 1.00 91.00 104 TRP A N 1
ATOM 863 C CA . TRP A 1 104 ? -5.671 2.176 11.404 1.00 91.00 104 TRP A CA 1
ATOM 864 C C . TRP A 1 104 ? -7.119 1.777 11.118 1.00 91.00 104 TRP A C 1
ATOM 866 O O . TRP A 1 104 ? -7.950 1.669 12.031 1.00 91.00 104 TRP A O 1
ATOM 876 N N . TYR A 1 105 ? -7.374 1.482 9.847 1.00 94.38 105 TYR A N 1
ATOM 877 C CA . TYR A 1 105 ? -8.645 1.024 9.297 1.00 94.38 105 TYR A CA 1
ATOM 878 C C . TYR A 1 105 ? -8.407 -0.154 8.347 1.00 94.38 105 TYR A C 1
ATOM 880 O O . TYR A 1 105 ? -7.323 -0.314 7.790 1.00 94.38 105 TYR A O 1
ATOM 888 N N . PHE A 1 106 ? -9.432 -0.982 8.183 1.00 94.81 106 PHE A N 1
ATOM 889 C CA . PHE A 1 106 ? -9.408 -2.184 7.360 1.00 94.81 106 PHE A CA 1
ATOM 890 C C . PHE A 1 106 ? -10.613 -2.151 6.421 1.00 94.81 106 PHE A C 1
ATOM 892 O O . PHE A 1 106 ? -11.746 -2.061 6.903 1.00 94.81 106 PHE A O 1
ATOM 899 N N . ALA A 1 107 ? -10.372 -2.232 5.114 1.00 96.69 107 ALA A N 1
ATOM 900 C CA . ALA A 1 107 ? -11.415 -2.367 4.097 1.00 96.69 107 ALA A CA 1
ATOM 901 C C . ALA A 1 107 ? -11.469 -3.828 3.628 1.00 96.69 107 ALA A C 1
ATOM 903 O O . ALA A 1 107 ? -10.577 -4.295 2.919 1.00 96.69 107 ALA A O 1
ATOM 904 N N . PHE A 1 108 ? -12.477 -4.571 4.088 1.00 94.69 108 PHE A N 1
ATOM 905 C CA . PHE A 1 108 ? -12.611 -6.010 3.811 1.00 94.69 108 PHE A CA 1
ATOM 906 C C . PHE A 1 108 ? -13.133 -6.300 2.402 1.00 94.69 108 PHE A C 1
ATOM 908 O O . PHE A 1 108 ? -12.784 -7.328 1.834 1.00 94.69 108 PHE A O 1
ATOM 915 N N . ASP A 1 109 ? -13.906 -5.379 1.830 1.00 95.12 109 ASP A N 1
ATOM 916 C CA . ASP A 1 109 ? -14.427 -5.495 0.462 1.00 95.12 109 ASP A CA 1
ATOM 917 C C . ASP A 1 109 ? -13.394 -5.063 -0.596 1.00 95.12 109 ASP A C 1
ATOM 919 O O . ASP A 1 109 ? -13.656 -5.118 -1.795 1.00 95.12 109 ASP A O 1
ATOM 923 N N . GLY A 1 110 ? -12.206 -4.634 -0.157 1.00 96.12 110 GLY A N 1
ATOM 924 C CA . GLY A 1 110 ? -11.197 -4.016 -1.006 1.00 96.12 110 GLY A CA 1
ATOM 925 C C . GLY A 1 110 ? -11.415 -2.515 -1.212 1.00 96.12 110 GLY A C 1
ATOM 926 O O . GLY A 1 110 ? -12.260 -1.888 -0.575 1.00 96.12 110 GLY A O 1
ATOM 927 N N . VAL A 1 111 ? -10.600 -1.931 -2.087 1.00 97.56 111 VAL A N 1
ATOM 928 C CA . VAL A 1 111 ? -10.705 -0.551 -2.564 1.00 97.56 111 VAL A CA 1
ATOM 929 C C . VAL A 1 111 ? -10.694 -0.591 -4.089 1.00 97.56 111 VAL A C 1
ATOM 931 O O . VAL A 1 111 ? -9.656 -0.932 -4.663 1.00 97.56 111 VAL A O 1
ATOM 934 N N . PRO A 1 112 ? -11.813 -0.284 -4.757 1.00 97.31 112 PRO A N 1
ATOM 935 C CA . PRO A 1 112 ? -11.850 -0.266 -6.212 1.00 97.31 112 PRO A CA 1
ATOM 936 C C . PRO A 1 112 ? -11.039 0.917 -6.766 1.00 97.31 112 PRO A C 1
ATOM 938 O O . PRO A 1 112 ? -10.773 1.896 -6.064 1.00 97.31 112 PRO A O 1
ATOM 941 N N . THR A 1 113 ? -10.599 0.808 -8.021 1.00 97.19 113 THR A N 1
ATOM 942 C CA . THR A 1 113 ? -9.675 1.773 -8.642 1.00 97.19 113 THR A CA 1
ATOM 943 C C . THR A 1 113 ? -10.236 3.195 -8.689 1.00 97.19 113 THR A C 1
ATOM 945 O O . THR A 1 113 ? -9.484 4.147 -8.527 1.00 97.19 113 THR A O 1
ATOM 948 N N . ASP A 1 114 ? -11.548 3.361 -8.848 1.00 97.56 114 ASP A N 1
ATOM 949 C CA . ASP A 1 114 ? -12.229 4.663 -8.862 1.00 97.56 114 ASP A CA 1
ATOM 950 C C . ASP A 1 114 ? -12.207 5.388 -7.501 1.00 97.56 114 ASP A C 1
ATOM 952 O O . ASP A 1 114 ? -12.408 6.598 -7.437 1.00 97.56 114 ASP A O 1
ATOM 956 N N . GLN A 1 115 ? -11.924 4.669 -6.410 1.00 98.25 115 GLN A N 1
ATOM 957 C CA . GLN A 1 115 ? -11.753 5.241 -5.070 1.00 98.25 115 GLN A CA 1
ATOM 958 C C . GLN A 1 115 ? -10.289 5.616 -4.779 1.00 98.25 115 GLN A C 1
ATOM 960 O O . GLN A 1 115 ? -10.003 6.253 -3.758 1.00 98.25 115 GLN A O 1
ATOM 965 N N . ILE A 1 116 ? -9.352 5.265 -5.669 1.00 98.25 116 ILE A N 1
ATOM 966 C CA . ILE A 1 116 ? -7.954 5.698 -5.599 1.00 98.25 116 ILE A CA 1
ATOM 967 C C . ILE A 1 116 ? -7.867 7.138 -6.104 1.00 98.25 116 ILE A C 1
ATOM 969 O O . ILE A 1 116 ? -8.055 7.415 -7.282 1.00 98.25 116 ILE A O 1
ATOM 973 N N . GLN A 1 117 ? -7.548 8.058 -5.199 1.00 98.12 117 GLN A N 1
ATOM 974 C CA . GLN A 1 117 ? -7.485 9.485 -5.504 1.00 98.12 117 GLN A CA 1
ATOM 975 C C . GLN A 1 117 ? -6.116 9.892 -6.036 1.00 98.12 117 GLN A C 1
ATOM 977 O O . GLN A 1 117 ? -6.024 10.733 -6.925 1.00 98.12 117 GLN A O 1
ATOM 982 N N . LYS A 1 118 ? -5.041 9.347 -5.447 1.00 97.75 118 LYS A N 1
ATOM 983 C CA . LYS A 1 118 ? -3.662 9.725 -5.782 1.00 97.75 118 LYS A CA 1
ATOM 984 C C . LYS A 1 118 ? -2.696 8.572 -5.590 1.00 97.75 118 LYS A C 1
ATOM 986 O O . LYS A 1 118 ? -2.840 7.780 -4.658 1.00 97.75 118 LYS A O 1
ATOM 991 N N . VAL A 1 119 ? -1.658 8.558 -6.418 1.00 97.75 119 VAL A N 1
ATOM 992 C CA . VAL A 1 119 ? -0.473 7.717 -6.247 1.00 97.75 119 VAL A CA 1
ATOM 993 C C . VAL A 1 119 ? 0.729 8.631 -6.077 1.00 97.75 119 VAL A C 1
ATOM 995 O O . VAL A 1 119 ? 0.985 9.505 -6.904 1.00 97.75 119 VAL A O 1
ATOM 998 N N . GLU A 1 120 ? 1.475 8.421 -5.004 1.00 96.19 120 GLU A N 1
ATOM 999 C CA . GLU A 1 120 ? 2.677 9.178 -4.700 1.00 96.19 120 GLU A CA 1
ATOM 1000 C C . GLU A 1 120 ? 3.848 8.222 -4.482 1.00 96.19 120 GLU A C 1
ATOM 1002 O O . GLU A 1 120 ? 3.707 7.162 -3.862 1.00 96.19 120 GLU A O 1
ATOM 1007 N N . ILE A 1 121 ? 5.020 8.590 -4.992 1.00 92.38 121 ILE A N 1
ATOM 1008 C CA . ILE A 1 121 ? 6.208 7.734 -4.962 1.00 92.38 121 ILE A CA 1
ATOM 1009 C C . ILE A 1 121 ? 7.370 8.488 -4.324 1.00 92.38 121 ILE A C 1
ATOM 1011 O O . ILE A 1 121 ? 7.635 9.649 -4.636 1.00 92.38 121 ILE A O 1
ATOM 1015 N N . ALA A 1 122 ? 8.076 7.815 -3.420 1.00 90.56 122 ALA A N 1
ATOM 1016 C CA . ALA A 1 122 ? 9.334 8.284 -2.863 1.00 90.56 122 ALA A CA 1
ATOM 1017 C C . ALA A 1 122 ? 10.494 7.876 -3.785 1.00 90.56 122 ALA A C 1
ATOM 1019 O O . ALA A 1 122 ? 11.098 6.821 -3.597 1.00 90.56 122 ALA A O 1
ATOM 1020 N N . PHE A 1 123 ? 10.778 8.696 -4.803 1.00 82.81 123 PHE A N 1
ATOM 1021 C CA . PHE A 1 123 ? 11.842 8.433 -5.783 1.00 82.81 123 PHE A CA 1
ATOM 1022 C C . PHE A 1 123 ? 13.231 8.527 -5.138 1.00 82.81 123 PHE A C 1
ATOM 1024 O O . PHE A 1 123 ? 13.952 7.540 -5.052 1.00 82.81 123 PHE A O 1
ATOM 1031 N N . LYS A 1 124 ? 13.560 9.713 -4.612 1.00 80.75 124 LYS A N 1
ATOM 1032 C CA . LYS A 1 124 ? 14.934 10.074 -4.226 1.00 80.75 124 LYS A CA 1
ATOM 1033 C C . LYS A 1 124 ? 15.253 9.840 -2.756 1.00 80.75 124 LYS A C 1
ATOM 1035 O O . LYS A 1 124 ? 16.402 9.609 -2.392 1.00 80.75 124 LYS A O 1
ATOM 1040 N N . GLN A 1 125 ? 14.266 10.029 -1.880 1.00 80.88 125 GLN A N 1
ATOM 1041 C CA . GLN A 1 125 ? 14.471 10.028 -0.431 1.00 80.88 125 GLN A CA 1
ATOM 1042 C C . GLN A 1 125 ? 13.309 9.321 0.269 1.00 80.88 125 GLN A C 1
ATOM 1044 O O . GLN A 1 125 ? 12.155 9.683 0.020 1.00 80.88 125 GLN A O 1
ATOM 1049 N N . PRO A 1 126 ? 13.577 8.369 1.186 1.00 80.25 126 PRO A N 1
ATOM 1050 C CA . PRO A 1 126 ? 12.520 7.705 1.937 1.00 80.25 126 PRO A CA 1
ATOM 1051 C C . PRO A 1 126 ? 11.640 8.724 2.672 1.00 80.25 126 PRO A C 1
ATOM 1053 O O . PRO A 1 126 ? 12.137 9.634 3.337 1.00 80.25 126 PRO A O 1
ATOM 1056 N N . GLY A 1 127 ? 10.320 8.575 2.555 1.00 84.19 127 GLY A N 1
ATOM 1057 C CA . GLY A 1 127 ? 9.348 9.450 3.214 1.00 84.19 127 GLY A CA 1
ATOM 1058 C C . GLY A 1 127 ? 9.115 10.814 2.551 1.00 84.19 127 GLY A C 1
ATOM 1059 O O . GLY A 1 127 ? 8.237 11.541 3.017 1.00 84.19 127 GLY A O 1
ATOM 1060 N N . ARG A 1 128 ? 9.837 11.163 1.473 1.00 90.19 128 ARG A N 1
ATOM 1061 C CA . ARG A 1 128 ? 9.520 12.322 0.624 1.00 90.19 128 ARG A CA 1
ATOM 1062 C C . ARG A 1 128 ? 8.785 11.857 -0.624 1.00 90.19 128 ARG A C 1
ATOM 1064 O O . ARG A 1 128 ? 9.408 11.395 -1.571 1.00 90.19 128 ARG A O 1
ATOM 1071 N N . TYR A 1 129 ? 7.465 11.968 -0.583 1.00 92.50 129 TYR A N 1
ATOM 1072 C CA . TYR A 1 129 ? 6.586 11.510 -1.650 1.00 92.50 129 TYR A CA 1
ATOM 1073 C C . TYR A 1 129 ? 6.320 12.621 -2.662 1.00 92.50 129 TYR A C 1
ATOM 1075 O O . TYR A 1 129 ? 6.087 13.768 -2.281 1.00 92.50 129 TYR A O 1
ATOM 1083 N N . GLU A 1 130 ? 6.337 12.254 -3.938 1.00 94.44 130 GLU A N 1
ATOM 1084 C CA . GLU A 1 130 ? 5.948 13.109 -5.056 1.00 94.44 130 GLU A CA 1
ATOM 1085 C C . GLU A 1 130 ? 4.704 12.510 -5.719 1.00 94.44 130 GLU A C 1
ATOM 1087 O O . GLU A 1 130 ? 4.684 11.314 -6.023 1.00 94.44 130 GLU A O 1
ATOM 1092 N N . GLU A 1 131 ? 3.668 13.327 -5.930 1.00 97.06 131 GLU A N 1
ATOM 1093 C CA . GLU A 1 131 ? 2.473 12.926 -6.679 1.00 97.06 131 GLU A CA 1
ATOM 1094 C C . GLU A 1 131 ? 2.844 12.614 -8.132 1.00 97.06 131 GLU A C 1
ATOM 1096 O O . GLU A 1 131 ? 3.605 13.342 -8.776 1.00 97.06 131 GLU A O 1
ATOM 1101 N N . VAL A 1 132 ? 2.328 11.498 -8.639 1.00 95.06 132 VAL A N 1
ATOM 1102 C CA . VAL A 1 132 ? 2.639 10.994 -9.974 1.00 95.06 132 VAL A CA 1
ATOM 1103 C C . VAL A 1 132 ? 1.472 11.313 -10.899 1.00 95.06 132 VAL A C 1
ATOM 1105 O O . VAL A 1 132 ? 0.343 10.909 -10.633 1.00 95.06 132 VAL A O 1
ATOM 1108 N N . SER A 1 133 ? 1.743 12.018 -11.999 1.00 96.00 133 SER A N 1
ATOM 1109 C CA . SER A 1 133 ? 0.740 12.244 -13.045 1.00 96.00 133 SER A CA 1
ATOM 1110 C C . SER A 1 133 ? 0.320 10.930 -13.708 1.00 96.00 133 SER A C 1
ATOM 1112 O O . SER A 1 133 ? 1.088 9.970 -13.730 1.00 96.00 133 SER A O 1
ATOM 1114 N N . GLU A 1 134 ? -0.866 10.889 -14.311 1.00 95.44 134 GLU A N 1
ATOM 1115 C CA . GLU A 1 134 ? -1.374 9.690 -14.996 1.00 95.44 134 GLU A CA 1
ATOM 1116 C C . GLU A 1 134 ? -0.423 9.180 -16.091 1.00 95.44 134 GLU A C 1
ATOM 1118 O O . GLU A 1 134 ? -0.143 7.984 -16.165 1.00 95.44 134 GLU A O 1
ATOM 1123 N N . GLU A 1 135 ? 0.141 10.085 -16.898 1.00 94.56 135 GLU A N 1
ATOM 1124 C CA . GLU A 1 135 ? 1.113 9.736 -17.940 1.00 94.56 135 GLU A CA 1
ATOM 1125 C C . GLU A 1 135 ? 2.369 9.088 -17.342 1.00 94.56 135 GLU A C 1
ATOM 1127 O O . GLU A 1 135 ? 2.800 8.016 -17.779 1.00 94.56 135 GLU A O 1
ATOM 1132 N N . ARG A 1 136 ? 2.936 9.702 -16.295 1.00 92.81 136 ARG A N 1
ATOM 1133 C CA . ARG A 1 136 ? 4.120 9.166 -15.616 1.00 92.81 136 ARG A CA 1
ATOM 1134 C C . ARG A 1 136 ? 3.799 7.844 -14.922 1.00 92.81 136 ARG A C 1
ATOM 1136 O O . ARG A 1 136 ? 4.624 6.935 -14.924 1.00 92.81 136 ARG A O 1
ATOM 1143 N N . LEU A 1 137 ? 2.598 7.701 -14.368 1.00 93.69 137 LEU A N 1
ATOM 1144 C CA . LEU A 1 137 ? 2.134 6.470 -13.742 1.00 93.69 137 LEU A CA 1
ATOM 1145 C C . LEU A 1 137 ? 2.016 5.337 -14.769 1.00 93.69 137 LEU A C 1
ATOM 1147 O O . LEU A 1 137 ? 2.426 4.217 -14.476 1.00 93.69 137 LEU A O 1
ATOM 1151 N N . ALA A 1 138 ? 1.515 5.605 -15.977 1.00 92.75 138 ALA A N 1
ATOM 1152 C CA . ALA A 1 138 ? 1.471 4.624 -17.061 1.00 92.75 138 ALA A CA 1
ATOM 1153 C C . ALA A 1 138 ? 2.879 4.174 -17.493 1.00 92.75 138 ALA A C 1
ATOM 1155 O O . ALA A 1 138 ? 3.120 2.978 -17.673 1.00 92.75 138 ALA A O 1
ATOM 1156 N N . GLN A 1 139 ? 3.832 5.110 -17.593 1.00 89.00 139 GLN A N 1
ATOM 1157 C CA . GLN A 1 139 ? 5.235 4.789 -17.879 1.00 89.00 139 GLN A CA 1
ATOM 1158 C C . GLN A 1 139 ? 5.846 3.909 -16.782 1.00 89.00 139 GLN A C 1
ATOM 1160 O O . GLN A 1 139 ? 6.441 2.877 -17.084 1.00 89.00 139 GLN A O 1
ATOM 1165 N N . ILE A 1 140 ? 5.642 4.266 -15.510 1.00 89.44 140 ILE A N 1
ATOM 1166 C CA . ILE A 1 140 ? 6.123 3.478 -14.368 1.00 89.44 140 ILE A CA 1
ATOM 1167 C C . ILE A 1 140 ? 5.522 2.076 -14.391 1.00 89.44 140 ILE A C 1
ATOM 1169 O O . ILE A 1 140 ? 6.260 1.110 -14.227 1.00 89.44 140 ILE A O 1
ATOM 1173 N N . GLN A 1 141 ? 4.216 1.938 -14.636 1.00 91.88 141 GLN A N 1
ATOM 1174 C CA . GLN A 1 141 ? 3.569 0.628 -14.711 1.00 91.88 141 GLN A CA 1
ATOM 1175 C C . GLN A 1 141 ? 4.197 -0.255 -15.789 1.00 91.88 141 GLN A C 1
ATOM 1177 O O . GLN A 1 141 ? 4.566 -1.391 -15.500 1.00 91.88 141 GLN A O 1
ATOM 1182 N N . LYS A 1 142 ? 4.400 0.289 -16.995 1.00 90.38 142 LYS A N 1
ATOM 1183 C CA . LYS A 1 142 ? 5.052 -0.425 -18.098 1.00 90.38 142 LYS A CA 1
ATOM 1184 C C . LYS A 1 142 ? 6.469 -0.874 -17.730 1.00 90.38 142 LYS A C 1
ATOM 1186 O O . LYS A 1 142 ? 6.838 -2.015 -17.996 1.00 90.38 142 LYS A O 1
ATOM 1191 N N . THR A 1 143 ? 7.253 0.003 -17.106 1.00 88.12 143 THR A N 1
ATOM 1192 C CA . THR A 1 143 ? 8.625 -0.304 -16.680 1.00 88.12 143 THR A CA 1
ATOM 1193 C C . THR A 1 143 ? 8.653 -1.372 -15.587 1.00 88.12 143 THR A C 1
ATOM 1195 O O . THR A 1 143 ? 9.447 -2.306 -15.662 1.00 88.12 143 THR A O 1
ATOM 1198 N N . VAL A 1 144 ? 7.756 -1.279 -14.599 1.00 89.19 144 VAL A N 1
ATOM 1199 C CA . VAL A 1 144 ? 7.617 -2.291 -13.544 1.00 89.19 144 VAL A CA 1
ATOM 1200 C C . VAL A 1 144 ? 7.216 -3.638 -14.139 1.00 89.19 144 VAL A C 1
ATOM 1202 O O . VAL A 1 144 ? 7.779 -4.653 -13.753 1.00 89.19 144 VAL A O 1
ATOM 1205 N N . GLU A 1 145 ? 6.263 -3.683 -15.069 1.00 89.88 145 GLU A N 1
ATOM 1206 C CA . GLU A 1 145 ? 5.834 -4.935 -15.706 1.00 89.88 145 GLU A CA 1
ATOM 1207 C C . GLU A 1 145 ? 6.946 -5.581 -16.540 1.00 89.88 145 GLU A C 1
ATOM 1209 O O . GLU A 1 145 ? 7.128 -6.796 -16.463 1.00 89.88 145 GLU A O 1
ATOM 1214 N N . ALA A 1 146 ? 7.716 -4.783 -17.285 1.00 87.50 146 ALA A N 1
ATOM 1215 C CA . ALA A 1 146 ? 8.857 -5.273 -18.055 1.00 87.50 146 ALA A CA 1
ATOM 1216 C C . ALA A 1 146 ? 9.935 -5.890 -17.150 1.00 87.50 146 ALA A C 1
ATOM 1218 O O . ALA A 1 146 ? 10.419 -6.986 -17.423 1.00 87.50 146 ALA A O 1
ATOM 1219 N N . GLU A 1 147 ? 10.260 -5.219 -16.044 1.00 85.19 147 GLU A N 1
ATOM 1220 C CA . GLU A 1 147 ? 11.195 -5.736 -15.046 1.00 85.19 147 GLU A CA 1
ATOM 1221 C C . GLU A 1 147 ? 10.631 -6.983 -14.347 1.00 85.19 147 GLU A C 1
ATOM 1223 O O . GLU A 1 147 ? 11.318 -7.989 -14.230 1.00 85.19 147 GLU A O 1
ATOM 1228 N N . ARG A 1 148 ? 9.348 -6.986 -13.961 1.00 85.44 148 ARG A N 1
ATOM 1229 C CA . ARG A 1 148 ? 8.690 -8.158 -13.358 1.00 85.44 148 ARG A CA 1
ATOM 1230 C C . ARG A 1 148 ? 8.740 -9.392 -14.247 1.00 85.44 148 ARG A C 1
ATOM 1232 O O . ARG A 1 148 ? 8.880 -10.490 -13.721 1.00 85.44 148 ARG A O 1
ATOM 1239 N N . ALA A 1 149 ? 8.604 -9.221 -15.559 1.00 86.69 149 ALA A N 1
ATOM 1240 C CA . ALA A 1 149 ? 8.663 -10.318 -16.518 1.00 86.69 149 ALA A CA 1
ATOM 1241 C C . ALA A 1 149 ? 10.066 -10.944 -16.629 1.00 86.69 149 ALA A C 1
ATOM 1243 O O . ALA A 1 149 ? 10.185 -12.070 -17.110 1.00 86.69 149 ALA A O 1
ATOM 1244 N N . SER A 1 150 ? 11.115 -10.240 -16.188 1.00 83.00 150 SER A N 1
ATOM 1245 C CA . SER A 1 150 ? 12.484 -10.765 -16.146 1.00 83.00 150 SER A CA 1
ATOM 1246 C C . SER A 1 150 ? 12.784 -11.555 -14.863 1.00 83.00 150 SER A C 1
ATOM 1248 O O . SER A 1 150 ? 13.744 -12.330 -14.830 1.00 83.00 150 SER A O 1
ATOM 1250 N N . LEU A 1 151 ? 11.959 -11.394 -13.819 1.00 82.38 151 LEU A N 1
ATOM 1251 C CA . LEU A 1 151 ? 12.156 -12.054 -12.533 1.00 82.38 151 LEU A CA 1
ATOM 1252 C C . LEU A 1 151 ? 11.714 -13.525 -12.589 1.00 82.38 151 LEU A C 1
ATOM 1254 O O . LEU A 1 151 ? 10.610 -13.820 -13.055 1.00 82.38 151 LEU A O 1
ATOM 1258 N N . PRO A 1 152 ? 12.525 -14.463 -12.067 1.00 79.56 152 PRO A N 1
ATOM 1259 C CA . PRO A 1 152 ? 12.136 -15.864 -11.990 1.00 79.56 152 PRO A CA 1
ATOM 1260 C C . PRO A 1 152 ? 10.977 -16.041 -10.998 1.00 79.56 152 PRO A C 1
ATOM 1262 O O . PRO A 1 152 ? 11.091 -15.724 -9.811 1.00 79.56 152 PRO A O 1
ATOM 1265 N N . ILE A 1 153 ? 9.855 -16.568 -11.489 1.00 78.44 153 ILE A N 1
ATOM 1266 C CA . ILE A 1 153 ? 8.708 -16.979 -10.673 1.00 78.44 153 ILE A CA 1
ATOM 1267 C C . ILE A 1 153 ? 8.783 -18.497 -10.504 1.00 78.44 153 ILE A C 1
ATOM 1269 O O . ILE A 1 153 ? 8.873 -19.231 -11.488 1.00 78.44 153 ILE A O 1
ATOM 1273 N N . VAL A 1 154 ? 8.745 -18.964 -9.260 1.00 81.38 154 VAL A N 1
ATOM 1274 C CA . VAL A 1 154 ? 8.658 -20.382 -8.900 1.00 81.38 154 VAL A CA 1
ATOM 1275 C C . VAL A 1 154 ? 7.263 -20.693 -8.383 1.00 81.38 154 VAL A C 1
ATOM 1277 O O . VAL A 1 154 ? 6.672 -19.921 -7.631 1.00 81.38 154 VAL A O 1
ATOM 1280 N N . GLU A 1 155 ? 6.732 -21.846 -8.768 1.00 80.62 155 GLU A N 1
ATOM 1281 C CA . GLU A 1 155 ? 5.511 -22.369 -8.161 1.00 80.62 15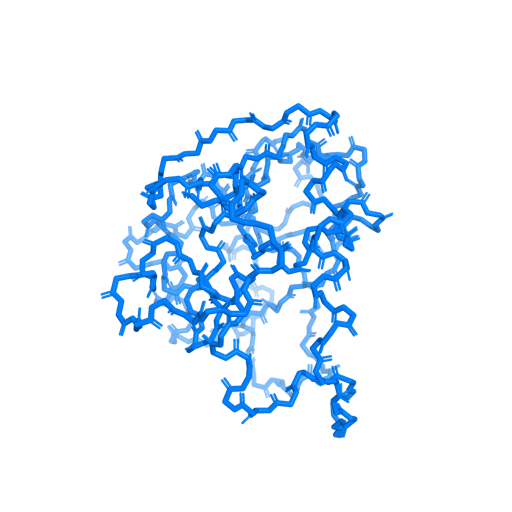5 GLU A CA 1
ATOM 1282 C C . GLU A 1 155 ? 5.828 -22.913 -6.767 1.00 80.62 155 GLU A C 1
ATOM 1284 O O . GLU A 1 155 ? 6.708 -23.760 -6.600 1.00 80.62 155 GLU A O 1
ATOM 1289 N N . THR A 1 156 ? 5.107 -22.435 -5.757 1.00 77.81 156 THR A N 1
ATOM 1290 C CA . THR A 1 156 ? 5.187 -22.939 -4.382 1.00 77.81 156 THR A CA 1
ATOM 1291 C C . THR A 1 156 ? 3.874 -23.608 -3.989 1.00 77.81 156 THR A C 1
ATOM 1293 O O . THR A 1 156 ? 2.855 -23.478 -4.665 1.00 77.81 156 THR A O 1
ATOM 1296 N N . SER A 1 157 ? 3.853 -24.289 -2.841 1.00 72.56 157 SER A N 1
ATOM 1297 C CA . SER A 1 157 ? 2.609 -24.818 -2.264 1.00 72.56 157 SER A CA 1
ATOM 1298 C C . SER A 1 157 ? 1.558 -23.742 -1.959 1.00 72.56 157 SER A C 1
ATOM 1300 O O . SER A 1 157 ? 0.391 -24.070 -1.760 1.00 72.56 157 SER A O 1
ATOM 1302 N N . GLU A 1 158 ? 1.969 -22.474 -1.891 1.00 66.50 158 GLU A N 1
ATOM 1303 C CA . GLU A 1 158 ? 1.106 -21.318 -1.634 1.00 66.50 158 GLU A CA 1
ATOM 1304 C C . GLU A 1 158 ? 0.772 -20.538 -2.923 1.00 66.50 158 GLU A C 1
ATOM 1306 O O . GLU A 1 158 ? 0.066 -19.532 -2.869 1.00 66.50 158 GLU A O 1
ATOM 1311 N N . GLY A 1 159 ? 1.225 -21.033 -4.083 1.00 68.50 159 GLY A N 1
ATOM 1312 C CA . GLY A 1 159 ? 1.072 -20.415 -5.400 1.00 68.50 159 GLY A CA 1
ATOM 1313 C C . GLY A 1 159 ? 2.382 -19.839 -5.953 1.00 68.50 159 GLY A C 1
ATOM 1314 O O . GLY A 1 159 ? 3.455 -20.085 -5.391 1.00 68.50 159 GLY A O 1
ATOM 1315 N N . PRO A 1 160 ? 2.321 -19.069 -7.052 1.00 68.25 160 PRO A N 1
ATOM 1316 C CA . PRO A 1 160 ? 3.501 -18.466 -7.653 1.00 68.25 160 PRO A CA 1
ATOM 1317 C C . PRO A 1 160 ? 4.145 -17.465 -6.689 1.00 68.25 160 PRO A C 1
ATOM 1319 O O . PRO A 1 160 ? 3.508 -16.507 -6.245 1.00 68.25 160 PRO A O 1
ATOM 1322 N N . ALA A 1 161 ? 5.423 -17.675 -6.392 1.00 70.12 161 ALA A N 1
ATOM 1323 C CA . ALA A 1 161 ? 6.259 -16.775 -5.612 1.00 70.12 161 ALA A CA 1
ATOM 1324 C C . ALA A 1 161 ? 7.506 -16.405 -6.417 1.00 70.12 161 ALA A C 1
ATOM 1326 O O . ALA A 1 161 ? 7.897 -17.103 -7.350 1.00 70.12 161 ALA A O 1
ATOM 1327 N N . PHE A 1 162 ? 8.154 -15.301 -6.066 1.00 71.06 162 PHE A N 1
ATOM 1328 C CA . PHE A 1 162 ? 9.459 -15.003 -6.644 1.00 71.06 162 PHE A CA 1
ATOM 1329 C C . PHE A 1 162 ? 10.491 -15.995 -6.101 1.00 71.06 162 PHE A C 1
ATOM 1331 O O . PHE A 1 162 ? 10.511 -16.258 -4.898 1.00 71.06 162 PHE A O 1
ATOM 1338 N N . ALA A 1 163 ? 11.321 -16.563 -6.979 1.00 68.56 163 ALA A N 1
ATOM 1339 C CA . ALA A 1 163 ? 12.379 -17.481 -6.565 1.00 68.56 163 ALA A CA 1
ATOM 1340 C C . ALA A 1 163 ? 13.325 -16.757 -5.607 1.00 68.56 163 ALA A C 1
ATOM 1342 O O . ALA A 1 163 ? 13.763 -15.670 -5.960 1.00 68.56 163 ALA A O 1
ATOM 1343 N N . GLU A 1 164 ? 13.679 -17.337 -4.453 1.00 63.91 164 GLU A N 1
ATOM 1344 C CA . GLU A 1 164 ? 14.665 -16.787 -3.496 1.00 63.91 164 GLU A CA 1
ATOM 1345 C C . GLU A 1 164 ? 16.107 -16.789 -4.064 1.00 63.91 164 GLU A C 1
ATOM 1347 O O . GLU A 1 164 ? 17.067 -17.214 -3.424 1.00 63.91 164 GLU A O 1
ATOM 1352 N N . GLU A 1 165 ? 16.276 -16.362 -5.312 1.00 58.59 165 GLU A N 1
ATOM 1353 C CA . GLU A 1 165 ? 17.545 -16.297 -6.011 1.00 58.59 165 GLU A CA 1
ATOM 1354 C C . GLU A 1 165 ? 18.252 -14.954 -5.775 1.00 58.59 165 GLU A C 1
ATOM 1356 O O . GLU A 1 165 ? 17.596 -13.919 -5.624 1.00 58.59 165 GLU A O 1
ATOM 1361 N N . PRO A 1 166 ? 19.598 -14.923 -5.861 1.00 57.97 166 PRO A N 1
ATOM 1362 C CA . PRO A 1 166 ? 20.388 -13.692 -5.792 1.00 57.97 166 PRO A CA 1
ATOM 1363 C C . PRO A 1 166 ? 19.918 -12.594 -6.757 1.00 57.97 166 PRO A C 1
ATOM 1365 O O . PRO A 1 166 ? 20.042 -11.419 -6.441 1.00 57.97 166 PRO A O 1
ATOM 1368 N N . ARG A 1 167 ? 19.321 -12.964 -7.900 1.00 57.44 167 ARG A N 1
ATOM 1369 C CA . ARG A 1 167 ? 18.810 -12.019 -8.908 1.00 57.44 167 ARG A CA 1
ATOM 1370 C C . ARG A 1 167 ? 17.661 -11.145 -8.416 1.00 57.44 167 ARG A C 1
ATOM 1372 O O . ARG A 1 167 ? 17.482 -10.053 -8.942 1.00 57.44 167 ARG A O 1
ATOM 1379 N N . LEU A 1 168 ? 16.890 -11.591 -7.420 1.00 61.56 168 LEU A N 1
ATOM 1380 C CA . LEU A 1 168 ? 15.883 -10.730 -6.800 1.00 61.56 168 LEU A CA 1
ATOM 1381 C C . LEU A 1 168 ? 16.539 -9.526 -6.121 1.00 61.56 168 LEU A C 1
ATOM 1383 O O . LEU A 1 168 ? 16.041 -8.412 -6.247 1.00 61.56 168 LEU A O 1
ATOM 1387 N N . LEU A 1 169 ? 17.681 -9.739 -5.463 1.00 61.53 169 LEU A N 1
ATOM 1388 C CA . LEU A 1 169 ? 18.420 -8.683 -4.768 1.00 61.53 169 LEU A CA 1
ATOM 1389 C C . LEU A 1 169 ? 18.994 -7.630 -5.727 1.00 61.53 169 LEU A C 1
ATOM 1391 O O . LEU A 1 169 ? 19.302 -6.533 -5.285 1.00 61.53 169 LEU A O 1
ATOM 1395 N N . ASP A 1 170 ? 19.109 -7.944 -7.020 1.00 65.50 170 ASP A N 1
ATOM 1396 C CA . ASP A 1 170 ? 19.564 -6.997 -8.043 1.00 65.50 170 ASP A CA 1
ATOM 1397 C C . ASP A 1 170 ? 18.416 -6.163 -8.644 1.00 65.50 170 ASP A C 1
ATOM 1399 O O . ASP A 1 170 ? 18.668 -5.218 -9.397 1.00 65.50 170 ASP A O 1
ATOM 1403 N N . SER A 1 171 ? 17.153 -6.495 -8.345 1.00 71.88 171 SER A N 1
ATOM 1404 C CA . SER A 1 171 ? 16.013 -5.778 -8.912 1.00 71.88 171 SER A CA 1
ATOM 1405 C C . SER A 1 171 ? 15.706 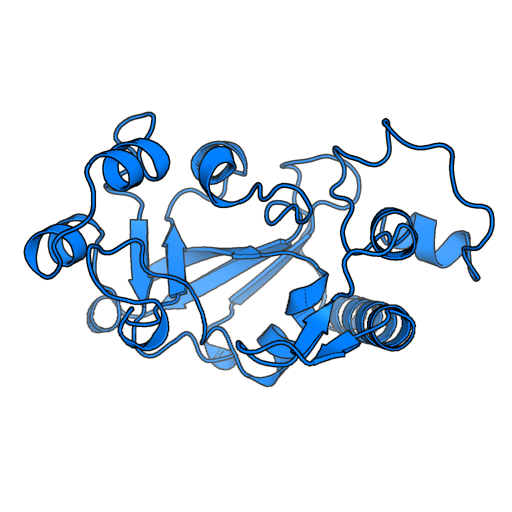-4.502 -8.136 1.00 71.88 171 SER A C 1
ATOM 1407 O O . SER A 1 171 ? 15.337 -4.513 -6.958 1.00 71.88 171 SER A O 1
ATOM 1409 N N . TRP A 1 172 ? 15.706 -3.380 -8.855 1.00 74.50 172 TRP A N 1
ATOM 1410 C CA . TRP A 1 172 ? 15.321 -2.068 -8.327 1.00 74.50 172 TRP A CA 1
ATOM 1411 C C . TRP A 1 172 ? 13.853 -2.000 -7.858 1.00 74.50 172 TRP A C 1
ATOM 1413 O O . TRP A 1 172 ? 13.455 -1.005 -7.247 1.00 74.50 172 TRP A O 1
ATOM 1423 N N . LEU A 1 173 ? 13.042 -3.031 -8.139 1.00 72.62 173 LEU A N 1
ATOM 1424 C CA . LEU A 1 173 ? 11.673 -3.184 -7.634 1.00 72.62 173 LEU A CA 1
ATOM 1425 C C . LEU A 1 173 ? 11.604 -3.615 -6.170 1.00 72.62 173 LEU A C 1
ATOM 1427 O O . LEU A 1 173 ? 10.598 -3.339 -5.508 1.00 72.62 173 LEU A O 1
ATOM 1431 N N . LEU A 1 174 ? 12.629 -4.323 -5.694 1.00 68.12 174 LEU A N 1
ATOM 1432 C CA . LEU A 1 174 ? 12.717 -4.827 -4.323 1.00 68.12 174 LEU A CA 1
ATOM 1433 C C . LEU A 1 174 ? 13.447 -3.835 -3.415 1.00 68.12 174 LEU A C 1
ATOM 1435 O O . LEU A 1 174 ? 13.126 -3.721 -2.227 1.00 68.12 174 LEU A O 1
ATOM 1439 N N . ASP A 1 175 ? 14.343 -3.044 -4.006 1.00 62.88 175 ASP A N 1
ATOM 1440 C CA . ASP A 1 175 ? 15.085 -2.004 -3.316 1.00 62.88 175 ASP A CA 1
ATOM 1441 C C . ASP A 1 175 ? 14.253 -0.732 -3.118 1.00 62.88 175 ASP A C 1
ATOM 1443 O O . ASP A 1 175 ? 13.882 -0.002 -4.044 1.00 62.88 175 ASP A O 1
ATOM 1447 N N . GLY A 1 176 ? 13.970 -0.425 -1.856 1.00 52.88 176 GLY A N 1
ATOM 1448 C CA . GLY A 1 176 ? 13.560 0.914 -1.458 1.00 52.88 176 GLY A CA 1
ATOM 1449 C C . GLY A 1 176 ? 14.726 1.906 -1.535 1.00 52.88 176 GLY A C 1
ATOM 1450 O O . GLY A 1 176 ? 15.889 1.498 -1.559 1.00 52.88 176 GLY A O 1
ATOM 1451 N N . PRO A 1 177 ? 14.469 3.223 -1.464 1.00 45.72 177 PRO A N 1
ATOM 1452 C CA . PRO A 1 177 ? 15.522 4.243 -1.404 1.00 45.72 177 PRO A CA 1
ATOM 1453 C C . PRO A 1 177 ? 16.473 4.106 -0.192 1.00 45.72 177 PRO A C 1
ATOM 1455 O O . PRO A 1 177 ? 17.464 4.824 -0.102 1.00 45.72 177 PRO A O 1
ATOM 1458 N N . CYS A 1 178 ? 16.204 3.193 0.752 1.00 43.88 178 CYS A N 1
ATOM 1459 C CA . CYS A 1 178 ? 17.130 2.818 1.825 1.00 43.88 178 CYS A CA 1
ATOM 1460 C C . CYS A 1 178 ? 18.039 1.606 1.531 1.00 43.88 178 CYS A C 1
ATOM 1462 O O . CYS A 1 178 ? 18.950 1.368 2.323 1.00 43.88 178 CYS A O 1
ATOM 1464 N N . LEU A 1 179 ? 17.840 0.867 0.434 1.00 46.25 179 LEU A N 1
ATOM 1465 C CA . LEU A 1 179 ? 18.656 -0.303 0.065 1.00 46.25 179 LEU A CA 1
ATOM 1466 C C . LEU A 1 179 ? 19.704 0.001 -1.020 1.00 46.25 179 LEU A C 1
ATOM 1468 O O . LEU A 1 179 ? 20.752 -0.641 -1.051 1.00 46.25 179 LEU A O 1
ATOM 1472 N N . THR A 1 180 ? 19.515 1.071 -1.800 1.00 46.50 180 THR A N 1
ATOM 1473 C CA . THR A 1 180 ? 20.450 1.533 -2.848 1.00 46.50 180 THR A CA 1
ATOM 1474 C C . THR A 1 180 ? 21.856 1.891 -2.348 1.00 46.50 180 THR A C 1
ATOM 1476 O O . THR A 1 180 ? 22.792 1.932 -3.142 1.00 46.50 180 THR A O 1
ATOM 1479 N N . ASN A 1 181 ? 22.036 2.128 -1.044 1.00 43.44 181 ASN A N 1
ATOM 1480 C CA . ASN A 1 181 ? 23.344 2.421 -0.445 1.00 43.44 181 ASN A CA 1
ATOM 1481 C C . ASN A 1 181 ? 24.096 1.176 0.058 1.00 43.44 181 ASN A C 1
ATOM 1483 O O . ASN A 1 181 ? 25.228 1.311 0.519 1.00 43.44 181 ASN A O 1
ATOM 1487 N N . LEU A 1 182 ? 23.482 -0.012 0.024 1.00 41.56 182 LEU A N 1
ATOM 1488 C CA . LEU A 1 182 ? 24.058 -1.232 0.603 1.00 41.56 182 LEU A CA 1
ATOM 1489 C C . LEU A 1 182 ? 24.617 -2.211 -0.437 1.00 41.56 182 LEU A C 1
ATOM 1491 O O . LEU A 1 182 ? 25.295 -3.157 -0.041 1.00 41.56 182 LEU A O 1
ATOM 1495 N N . TRP A 1 183 ? 24.405 -1.972 -1.736 1.00 39.75 183 TRP A N 1
ATOM 1496 C CA . TRP A 1 183 ? 24.823 -2.898 -2.791 1.00 39.75 183 TRP A CA 1
ATOM 1497 C C . TRP A 1 183 ? 25.598 -2.203 -3.921 1.00 39.75 183 TRP A C 1
ATOM 1499 O O . TRP A 1 183 ? 25.235 -1.101 -4.344 1.00 39.75 183 TRP A O 1
ATOM 1509 N N . PRO A 1 184 ? 26.696 -2.808 -4.417 1.00 39.44 184 PRO A N 1
ATOM 1510 C CA . PRO A 1 184 ? 27.408 -2.292 -5.576 1.00 39.44 184 PRO A CA 1
ATOM 1511 C C . PRO A 1 184 ? 26.477 -2.331 -6.790 1.00 39.44 184 PRO A C 1
ATOM 1513 O O . PRO A 1 184 ? 25.908 -3.370 -7.105 1.00 39.44 184 PRO A O 1
ATOM 1516 N N . LYS A 1 185 ? 26.317 -1.181 -7.456 1.00 45.38 185 LYS A N 1
ATOM 1517 C CA . LYS A 1 185 ? 25.458 -1.006 -8.635 1.00 45.38 185 LYS A CA 1
ATOM 1518 C C . LYS A 1 185 ? 25.707 -2.130 -9.646 1.00 45.38 185 LYS A C 1
ATOM 1520 O O . LYS A 1 185 ? 26.777 -2.173 -10.255 1.00 45.38 185 LYS A O 1
ATOM 1525 N N . SER A 1 186 ? 24.728 -3.015 -9.827 1.00 41.72 186 SER A N 1
ATOM 1526 C CA . SER A 1 186 ? 24.788 -4.033 -10.872 1.00 41.72 186 SER A CA 1
ATOM 1527 C C . SER A 1 186 ? 24.858 -3.346 -12.249 1.00 41.72 186 SER A C 1
ATOM 1529 O O . SER A 1 186 ? 24.095 -2.410 -12.507 1.00 41.72 186 SER A O 1
ATOM 1531 N N . PRO A 1 187 ? 25.769 -3.761 -13.147 1.00 41.50 187 PRO A N 1
ATOM 1532 C CA . PRO A 1 187 ? 25.944 -3.148 -14.465 1.00 41.50 187 PRO A CA 1
ATOM 1533 C C . PRO A 1 187 ? 24.833 -3.504 -15.473 1.00 41.50 187 PRO A C 1
ATOM 1535 O O . PRO A 1 187 ? 24.887 -3.054 -16.613 1.00 41.50 187 PRO A O 1
ATOM 1538 N N . LEU A 1 188 ? 23.825 -4.293 -15.082 1.00 42.56 188 LEU A N 1
ATOM 1539 C CA . LEU A 1 188 ? 22.790 -4.847 -15.970 1.00 42.56 188 LEU A CA 1
ATOM 1540 C C . LEU A 1 188 ? 21.482 -4.036 -16.008 1.00 42.56 188 LEU A C 1
ATOM 1542 O O . LEU A 1 188 ? 20.404 -4.576 -16.228 1.00 42.56 188 LEU A O 1
ATOM 1546 N N . SER A 1 189 ? 21.572 -2.719 -15.844 1.00 46.72 189 SER A N 1
ATOM 1547 C CA . SER A 1 189 ? 20.462 -1.798 -16.095 1.00 46.72 189 SER A CA 1
ATOM 1548 C C . SER A 1 189 ? 20.434 -1.418 -17.575 1.00 46.72 189 SER A C 1
ATOM 1550 O O . SER A 1 189 ? 21.255 -0.611 -18.014 1.00 46.72 189 SER A O 1
ATOM 1552 N N . SER A 1 190 ? 19.480 -1.939 -18.345 1.00 42.81 190 SER A N 1
ATOM 1553 C CA . SER A 1 190 ? 19.381 -1.690 -19.791 1.00 42.81 190 SER A CA 1
ATOM 1554 C C . SER A 1 190 ? 19.013 -0.252 -20.190 1.00 42.81 190 SER A C 1
ATOM 1556 O O . SER A 1 190 ? 19.049 0.055 -21.377 1.00 42.81 190 SER A O 1
ATOM 1558 N N . ASP A 1 191 ? 18.717 0.646 -19.243 1.00 50.47 191 ASP A N 1
ATOM 1559 C CA . ASP A 1 191 ? 18.641 2.087 -19.510 1.00 50.47 191 ASP A CA 1
ATOM 1560 C C . ASP A 1 191 ? 18.969 2.926 -18.251 1.00 50.47 191 ASP A C 1
ATOM 1562 O O . ASP A 1 191 ? 18.118 3.105 -17.372 1.00 50.47 191 ASP A O 1
ATOM 1566 N N . PRO A 1 192 ? 20.198 3.461 -18.133 1.00 54.50 192 PRO A N 1
ATOM 1567 C CA . PRO A 1 192 ? 20.584 4.291 -17.000 1.00 54.50 192 PRO A CA 1
ATOM 1568 C C . PRO A 1 192 ? 19.785 5.599 -16.890 1.00 54.50 192 PRO A C 1
ATOM 1570 O O . PRO A 1 192 ? 19.710 6.150 -15.794 1.00 54.50 192 PRO A O 1
ATOM 1573 N N . GLU A 1 193 ? 19.199 6.122 -17.973 1.00 52.28 193 GLU A N 1
ATOM 1574 C CA . GLU A 1 193 ? 18.348 7.322 -17.924 1.00 52.28 193 GLU A CA 1
ATOM 1575 C C . GLU A 1 193 ? 16.983 7.000 -17.311 1.00 52.28 193 GLU A C 1
ATOM 1577 O O . GLU A 1 193 ? 16.495 7.750 -16.467 1.00 52.28 193 GLU A O 1
ATOM 1582 N N . LEU A 1 194 ? 16.407 5.844 -17.649 1.00 50.09 194 LEU A N 1
ATOM 1583 C CA . LEU A 1 194 ? 15.145 5.378 -17.074 1.00 50.09 194 LEU A CA 1
ATOM 1584 C C . LEU A 1 194 ? 15.287 5.073 -15.573 1.00 50.09 194 LEU A C 1
ATOM 1586 O O . LEU A 1 194 ? 14.421 5.439 -14.780 1.00 50.09 194 LEU A O 1
ATOM 1590 N N . ILE A 1 195 ? 16.415 4.482 -15.157 1.00 52.81 195 ILE A N 1
ATOM 1591 C CA . ILE A 1 195 ? 16.706 4.278 -13.731 1.00 52.81 195 ILE A CA 1
ATOM 1592 C C . ILE A 1 195 ? 16.885 5.612 -13.006 1.00 52.81 195 ILE A C 1
ATOM 1594 O O . ILE A 1 195 ? 16.322 5.767 -11.930 1.00 52.81 195 ILE A O 1
ATOM 1598 N N . LYS A 1 196 ? 17.563 6.611 -13.588 1.00 55.75 196 LYS A N 1
ATOM 1599 C CA . LYS A 1 196 ? 17.639 7.965 -12.993 1.00 55.75 196 LYS A CA 1
ATOM 1600 C C . LYS A 1 196 ? 16.276 8.660 -12.868 1.00 55.75 196 LYS A C 1
ATOM 1602 O O . LYS A 1 196 ? 16.137 9.598 -12.087 1.00 55.75 196 LYS A O 1
ATOM 1607 N N . GLN A 1 197 ? 15.284 8.275 -13.672 1.00 51.75 197 GLN A N 1
ATOM 1608 C CA . GLN A 1 197 ? 13.934 8.847 -13.605 1.00 51.75 197 GLN A CA 1
ATOM 1609 C C . GLN A 1 197 ? 13.067 8.202 -12.509 1.00 51.75 197 GLN A C 1
ATOM 1611 O O . GLN A 1 197 ? 12.077 8.809 -12.076 1.00 51.75 197 GLN A O 1
ATOM 1616 N N . VAL A 1 198 ? 13.429 6.990 -12.066 1.00 49.28 198 VAL A N 1
ATOM 1617 C CA . VAL A 1 198 ? 12.675 6.175 -11.096 1.00 49.28 198 VAL A CA 1
ATOM 1618 C C . VAL A 1 198 ? 13.408 6.011 -9.746 1.00 49.28 198 VAL A C 1
ATOM 1620 O O . VAL A 1 198 ? 12.761 5.742 -8.728 1.00 49.28 198 VAL A O 1
ATOM 1623 N N . CYS A 1 199 ? 14.723 6.227 -9.700 1.00 51.38 199 CYS A N 1
ATOM 1624 C CA . CYS A 1 199 ? 15.587 6.212 -8.513 1.00 51.38 199 CYS A CA 1
ATOM 1625 C C . CYS A 1 199 ? 16.248 7.586 -8.326 1.00 51.38 199 CYS A C 1
ATOM 1627 O O . CYS A 1 199 ? 16.194 8.127 -7.199 1.00 51.38 199 CYS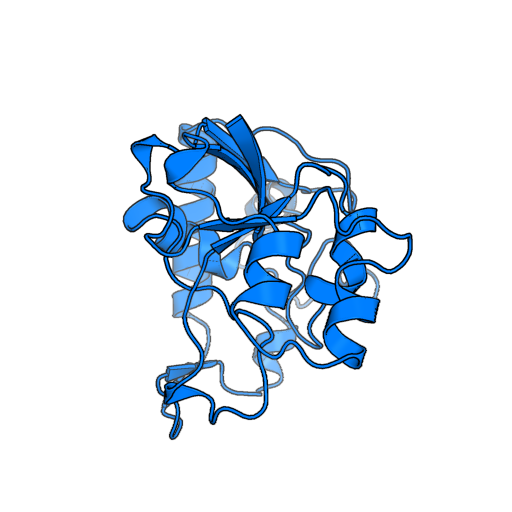 A O 1
#

Radius of gyration: 17.17 Å; chains: 1; bounding box: 47×38×41 Å

pLDDT: mean 80.13, std 16.23, range [39.44, 98.31]

Secondary structure (DSSP, 8-state):
-EEEEEE-GGGHHHHHHH-B---B--B-S--GGGSPB-EEEES--SSGGGHHHHEETTEETTSEEEEEE--GGG-EEHHHHHHHS-B-HHHHHHT-TTSGGGTEEEETT-B-GGGEEEEEE-SSSTT--EEPPHHHHHHHHHHHHHHHHHSPEEEETTEEEE---HHHHT-TTT--TTTTTTS---S--S-HHHHHHH-

Foldseek 3Di:
DKWKAFAFLLCLLVCLVFNFAADFDQFDDDDPVPGQGWGKIFPDQFCVLCVLPQDDPQARRQFKMWIFDDDCVQKDQLVNVVVVGVHDPVVVCSNQVPPSSRGIIIRRRGGGNVRTDWMWGDQQDGRDTDTADPVRSVVSSVVSVVLVVVFDWDQDPVGTDTPPDPVSLLDPRRDDNVSVVPDDNDPPDPDPVVSVVRD

Sequence (199 aa):
MLLYHFTSLLHLPQIMREGLSRGEVPIGPYAYRFIPQAVNLTKDGTARGNSDWNKSNYLDKTRVRILVDLPNEHLMSFRQMRKKFQVKRSWVRKMAPNQEHRNWYFAFDGVPTDQIQKVEIAFKQPGRYEEVSEERLAQIQKTVEAERASLPIVETSEGPAFAEEPRLLDSWLLDGPCLTNLWPKSPLSSDPELIKQVC